Protein AF-A0A1F6X3N8-F1 (afdb_monomer_lite)

Secondary structure (DSSP, 8-state):
-HHHHHHHHHHHHHHHHHHHHHHHHHHHHHHHHHHHHHHHHHHHHTSSS-HHHHHHHHHHHHHHHHHHHHS-GGG--EEEEE-TTT--EEEEETTS-EEEHHHHHHHHHHH-EEEEEEEEEEE-SSSEEEEEEEEEEEE----TTS-HHHHHHHHHHHHHT-HHHHHHHHHHHHHHHHHHHHTTS-HHHHHT--HHHHHHHHHHHHHHHHHHHTEEEEEEEEEEEEE-HHHHHHHHHHHHHHHHHHHHHHHT-GGGT--S-HHHHHHHHHHT-TT----STT-PPPP-----HHHHHHHHHHTT--

pLDDT: mean 71.0, std 17.18, range [30.61, 94.31]

Sequence (306 aa):
MKDEEARIEAAEKNLEVQTQEEILVKFFISIVLVGILSFLLILGVFEIAGTYFRILACATCLIVIYKFFFAAPEAYHAYLLQDGFNYKYRAKFKFGIKLPWEDVIEIINLKSMALIEIPQVFSTNDGEAKGTFSLRYKVDAGGPRDPPEDRSLNLAIFCSNEDDAVQEMVETRCLGILRSDFNSKTTDAVVQTDSEAISELLDEQLKIIERRLKVKVQEVELKDLDYTPETQKLKNAEFKGVVLSGIVAHLMDPSGGGYTNRKKAEEDAILLMPDVKLDKKQIEIVDLKEIATSVVEAIFENLKKD

Foldseek 3Di:
DVVVVVVVVVVVVVVVVVVVVVVVVVVVVVVVVVVVVVVVVLVVVCVVPDDVVSVVVVVVVCVVVCCVLPNDLQQWPWAWDQDPPPRFIWIQTPVRDTHGLVVVLVVQQVPFKDKDWAWDWAAAQQAIKTWIKIWIKGAQSDDRPDDPVVNRLSSVLSNNVPPVVLVVLCVVQLVVQVNVVRHHHDLVVQLVDFQVVSCVSCVVSQVVSCVVSNMGIDGIGIGPIDGDPVSVVVVVVVVVVVQLVVQLVVQCDVVVVHDPDSVVSSLVSCVVDPPDPDPPPDDDDDDDDDDDPVVVVVVVVVVVVD

Structure (mmCIF, N/CA/C/O backbone):
data_AF-A0A1F6X3N8-F1
#
_entry.id   AF-A0A1F6X3N8-F1
#
loop_
_atom_site.group_PDB
_atom_site.id
_atom_site.type_symbol
_atom_site.label_atom_id
_atom_site.label_alt_id
_atom_site.label_comp_id
_atom_site.label_asym_id
_atom_site.label_entity_id
_atom_site.label_seq_id
_atom_site.pdbx_PDB_ins_code
_atom_site.Cartn_x
_atom_site.Cartn_y
_atom_site.Cartn_z
_atom_site.occupancy
_atom_site.B_iso_or_equiv
_atom_site.auth_seq_id
_atom_site.auth_comp_id
_atom_site.auth_asym_id
_atom_site.auth_atom_id
_atom_site.pdbx_PDB_model_num
ATOM 1 N N . MET A 1 1 ? -13.425 36.244 -30.000 1.00 59.41 1 MET A N 1
ATOM 2 C CA . MET A 1 1 ? -12.113 35.972 -29.376 1.00 59.41 1 MET A CA 1
ATOM 3 C C . MET A 1 1 ? -12.167 34.742 -28.481 1.00 59.41 1 MET A C 1
ATOM 5 O O . MET A 1 1 ? -11.673 33.727 -28.938 1.00 59.41 1 MET A O 1
ATOM 9 N N . LYS A 1 2 ? -12.841 34.740 -27.317 1.00 57.72 2 LYS A N 1
ATOM 10 C CA . LYS A 1 2 ? -12.899 33.533 -26.455 1.00 57.72 2 LYS A CA 1
ATOM 11 C C . LYS A 1 2 ? -13.550 32.299 -27.108 1.00 57.72 2 LYS A C 1
ATOM 13 O O . LYS A 1 2 ? -13.060 31.191 -26.938 1.00 57.72 2 LYS A O 1
ATOM 18 N N . ASP A 1 3 ? -14.587 32.495 -27.920 1.00 64.62 3 ASP A N 1
ATOM 19 C CA . ASP A 1 3 ? -15.265 31.384 -28.617 1.00 64.62 3 ASP A CA 1
ATOM 20 C C . ASP A 1 3 ? -14.486 30.849 -29.831 1.00 64.62 3 ASP A C 1
ATOM 22 O O . ASP A 1 3 ? -14.803 29.791 -30.366 1.00 64.62 3 ASP A O 1
ATOM 26 N N . GLU A 1 4 ? -13.476 31.586 -30.293 1.00 62.97 4 GLU A N 1
ATOM 27 C CA . GLU A 1 4 ? -12.654 31.210 -31.445 1.00 62.97 4 GLU A CA 1
ATOM 28 C C . GLU A 1 4 ? -11.435 30.399 -30.989 1.00 62.97 4 GLU A C 1
ATOM 30 O O . GLU A 1 4 ? -11.136 29.367 -31.582 1.00 62.97 4 GLU A O 1
ATOM 35 N N . GLU A 1 5 ? -10.835 30.775 -29.854 1.00 66.00 5 GLU A N 1
ATOM 36 C CA . GLU A 1 5 ? -9.784 30.004 -29.175 1.00 66.00 5 GLU A CA 1
ATOM 37 C C . GLU A 1 5 ? -10.291 28.623 -28.728 1.00 66.00 5 GLU A C 1
ATOM 39 O O . GLU A 1 5 ? -9.660 27.616 -29.035 1.00 66.00 5 GLU A O 1
ATOM 44 N N . ALA A 1 6 ? -11.489 28.540 -28.133 1.00 68.38 6 ALA A N 1
ATOM 45 C CA . ALA A 1 6 ? -12.077 27.260 -27.719 1.00 68.38 6 ALA A CA 1
ATOM 46 C C . ALA A 1 6 ? -12.398 26.321 -28.901 1.00 68.38 6 ALA A C 1
ATOM 48 O O . ALA A 1 6 ? -12.373 25.096 -28.763 1.00 68.38 6 ALA A O 1
ATOM 49 N N . ARG A 1 7 ? -12.697 26.874 -30.086 1.00 71.38 7 ARG A N 1
ATOM 50 C CA . ARG A 1 7 ? -12.937 26.079 -31.302 1.00 71.38 7 ARG A CA 1
ATOM 51 C C . ARG A 1 7 ? -11.642 25.586 -31.940 1.00 71.38 7 ARG A C 1
ATOM 53 O O . ARG A 1 7 ? -11.649 24.489 -32.492 1.00 71.38 7 ARG A O 1
ATOM 60 N N . ILE A 1 8 ? -10.564 26.366 -31.861 1.00 71.06 8 ILE A N 1
ATOM 61 C CA . ILE A 1 8 ? -9.233 25.958 -32.329 1.00 71.06 8 ILE A CA 1
ATOM 62 C C . ILE A 1 8 ? -8.672 24.871 -31.407 1.00 71.06 8 ILE A C 1
ATOM 64 O O . ILE A 1 8 ? -8.259 23.829 -31.900 1.00 71.06 8 ILE A O 1
ATOM 68 N N . GLU A 1 9 ? -8.792 25.029 -30.088 1.00 71.31 9 GLU A N 1
ATOM 69 C CA . GLU A 1 9 ? -8.339 24.033 -29.107 1.00 71.31 9 GLU A CA 1
ATOM 70 C C . GLU A 1 9 ? -9.104 22.699 -29.236 1.00 71.31 9 GLU A C 1
ATOM 72 O O . GLU A 1 9 ? -8.514 21.618 -29.204 1.00 71.31 9 GLU A O 1
ATOM 77 N N . ALA A 1 10 ? -10.420 22.745 -29.481 1.00 67.88 10 ALA A N 1
ATOM 78 C CA . ALA A 1 10 ? -11.211 21.542 -29.756 1.00 67.88 10 ALA A CA 1
ATOM 79 C C . ALA A 1 10 ? -10.853 20.880 -31.103 1.00 67.88 10 ALA A C 1
ATOM 81 O O . ALA A 1 10 ? -10.936 19.657 -31.230 1.00 67.88 10 ALA A O 1
ATOM 82 N N . ALA A 1 11 ? -10.460 21.664 -32.113 1.00 64.31 11 ALA A N 1
ATOM 83 C CA . ALA A 1 11 ? -10.016 21.143 -33.404 1.00 64.31 11 ALA A CA 1
ATOM 84 C C . ALA A 1 11 ? -8.619 20.508 -33.314 1.00 64.31 11 ALA A C 1
ATOM 86 O O . ALA A 1 11 ? -8.418 19.435 -33.876 1.00 64.31 11 ALA A O 1
ATOM 87 N N . GLU A 1 12 ? -7.694 21.112 -32.565 1.00 63.31 12 GLU A N 1
ATOM 88 C CA . GLU A 1 12 ? -6.358 20.564 -32.298 1.00 63.31 12 GLU A CA 1
ATOM 89 C C . GLU A 1 12 ? -6.442 19.261 -31.500 1.00 63.31 12 GLU A C 1
ATOM 91 O O . GLU A 1 12 ? -5.862 18.257 -31.907 1.00 63.31 12 GLU A O 1
ATOM 96 N N . LYS A 1 13 ? -7.272 19.218 -30.451 1.00 63.12 13 LYS A N 1
ATOM 97 C CA . LYS A 1 13 ? -7.490 18.002 -29.657 1.00 63.12 13 LYS A CA 1
ATOM 98 C C . LYS A 1 13 ? -8.114 16.867 -30.476 1.00 63.12 13 LYS A C 1
ATOM 100 O O . LYS A 1 13 ? -7.732 15.712 -30.318 1.00 63.12 13 LYS A O 1
ATOM 105 N N . ASN A 1 14 ? -9.039 17.176 -31.387 1.00 63.94 14 ASN A N 1
ATOM 106 C CA . ASN A 1 14 ? -9.601 16.176 -32.302 1.00 63.94 14 ASN A CA 1
ATOM 107 C C . ASN A 1 14 ? -8.581 15.695 -33.350 1.00 63.94 14 ASN A C 1
ATOM 109 O O . ASN A 1 14 ? -8.600 14.518 -33.712 1.00 63.94 14 ASN A O 1
ATOM 113 N N . LEU A 1 15 ? -7.678 16.568 -33.810 1.00 56.00 15 LEU A N 1
ATOM 114 C CA . LEU A 1 15 ? -6.600 16.204 -34.732 1.00 56.00 15 LEU A CA 1
ATOM 115 C C . LEU A 1 15 ? -5.552 15.307 -34.050 1.00 56.00 15 LEU A C 1
ATOM 117 O O . LEU A 1 15 ? -5.077 14.347 -34.658 1.00 56.00 15 LEU A O 1
ATOM 121 N N . GLU A 1 16 ? -5.224 15.581 -32.783 1.00 55.28 16 GLU A N 1
ATOM 122 C CA . GLU A 1 16 ? -4.336 14.754 -31.952 1.00 55.28 16 GLU A CA 1
ATOM 123 C C . GLU A 1 16 ? -4.932 13.368 -31.675 1.00 55.28 16 GLU A C 1
ATOM 125 O O . GLU A 1 16 ? -4.239 12.359 -31.808 1.00 55.28 16 GLU A O 1
ATOM 130 N N . VAL A 1 17 ? -6.230 13.290 -31.365 1.00 58.50 17 VAL A N 1
ATOM 131 C CA . VAL A 1 17 ? -6.919 12.005 -31.154 1.00 58.50 17 VAL A CA 1
ATOM 132 C C . VAL A 1 17 ? -6.965 11.185 -32.450 1.00 58.50 17 VAL A C 1
ATOM 134 O O . VAL A 1 17 ? -6.623 10.004 -32.433 1.00 58.50 17 VAL A O 1
ATOM 137 N N . GLN A 1 18 ? -7.281 11.804 -33.596 1.00 52.22 18 GLN A N 1
ATOM 138 C CA . GLN A 1 18 ? -7.262 11.110 -34.893 1.00 52.22 18 GLN A CA 1
ATOM 139 C C . GLN A 1 18 ? -5.861 10.629 -35.293 1.00 52.22 18 GLN A C 1
ATOM 141 O O . GLN A 1 18 ? -5.710 9.529 -35.827 1.00 52.22 18 GLN A O 1
ATOM 146 N N . THR A 1 19 ? -4.818 11.420 -35.025 1.00 58.81 19 THR A N 1
ATOM 147 C CA . THR A 1 19 ? -3.439 11.008 -35.327 1.00 58.81 19 THR A CA 1
ATOM 148 C C . THR A 1 19 ? -2.955 9.890 -34.406 1.00 58.81 19 THR A C 1
ATOM 150 O O . THR A 1 19 ? -2.263 8.991 -34.882 1.00 58.81 19 THR A O 1
ATOM 153 N N . GLN A 1 20 ? -3.358 9.865 -33.131 1.00 48.75 20 GLN A N 1
ATOM 154 C CA . GLN A 1 20 ? -3.067 8.744 -32.230 1.00 48.75 20 GLN A CA 1
ATOM 155 C C . GLN A 1 20 ? -3.764 7.446 -32.655 1.00 48.75 20 GLN A C 1
ATOM 157 O O . GLN A 1 20 ? -3.123 6.393 -32.664 1.00 48.75 20 GLN A O 1
ATOM 162 N N . GLU A 1 21 ? -5.034 7.507 -33.066 1.00 55.88 21 GLU A N 1
ATOM 163 C CA . GLU A 1 21 ? -5.755 6.337 -33.581 1.00 55.88 21 GLU A CA 1
ATOM 164 C C . GLU A 1 21 ? -5.111 5.791 -34.865 1.00 55.88 21 GLU A C 1
ATOM 166 O O . GLU A 1 21 ? -4.891 4.583 -34.984 1.00 55.88 21 GLU A O 1
ATOM 171 N N . GLU A 1 22 ? -4.709 6.656 -35.803 1.00 58.47 22 GLU A N 1
ATOM 172 C CA . GLU A 1 22 ? -3.993 6.220 -37.007 1.00 58.47 22 GLU A CA 1
ATOM 173 C C . GLU A 1 22 ? -2.625 5.595 -36.703 1.00 58.47 22 GLU A C 1
ATOM 175 O O . GLU A 1 22 ? -2.231 4.627 -37.363 1.00 58.47 22 GLU A O 1
ATOM 180 N N . ILE A 1 23 ? -1.884 6.140 -35.733 1.00 57.03 23 ILE A N 1
ATOM 181 C CA . ILE A 1 23 ? -0.586 5.598 -35.314 1.00 57.03 23 ILE A CA 1
ATOM 182 C C . ILE A 1 23 ? -0.777 4.222 -34.671 1.00 57.03 23 ILE A C 1
ATOM 184 O O . ILE A 1 23 ? -0.059 3.291 -35.035 1.00 57.03 23 ILE A O 1
ATOM 188 N N . LEU A 1 24 ? -1.774 4.054 -33.798 1.00 54.19 24 LEU A N 1
ATOM 189 C CA . LEU A 1 24 ? -2.110 2.767 -33.182 1.00 54.19 24 LEU A CA 1
ATOM 190 C C . LEU A 1 24 ? -2.510 1.719 -34.227 1.00 54.19 24 LEU A C 1
ATOM 192 O O . LEU A 1 24 ? -2.029 0.586 -34.174 1.00 54.19 24 LEU A O 1
ATOM 196 N N . VAL A 1 25 ? -3.321 2.093 -35.221 1.00 60.19 25 VAL A N 1
ATOM 197 C CA . VAL A 1 25 ? -3.718 1.194 -36.317 1.00 60.19 25 VAL A CA 1
ATOM 198 C C . VAL A 1 25 ? -2.512 0.809 -37.182 1.00 60.19 25 VAL A C 1
ATOM 200 O O . VAL A 1 25 ? -2.317 -0.373 -37.472 1.00 60.19 25 VAL A O 1
ATOM 203 N N . LYS A 1 26 ? -1.653 1.767 -37.557 1.00 56.75 26 LYS A N 1
ATOM 204 C CA . LYS A 1 26 ? -0.424 1.498 -38.331 1.00 56.75 26 LYS A CA 1
ATOM 205 C C . LYS A 1 26 ? 0.570 0.638 -37.543 1.00 56.75 26 LYS A C 1
ATOM 207 O O . LYS A 1 26 ? 1.200 -0.250 -38.123 1.00 56.75 26 LYS A O 1
ATOM 212 N N . PHE A 1 27 ? 0.681 0.851 -36.234 1.00 59.59 27 PHE A N 1
ATOM 213 C CA . PHE A 1 27 ? 1.508 0.052 -35.332 1.00 59.59 27 PHE A CA 1
ATOM 214 C C . PHE A 1 27 ? 0.986 -1.385 -35.216 1.00 59.59 27 PHE A C 1
ATOM 216 O O . PHE A 1 27 ? 1.752 -2.331 -35.393 1.00 59.59 27 PHE A O 1
ATOM 223 N N . PHE A 1 28 ? -0.327 -1.565 -35.042 1.00 62.12 28 PHE A N 1
ATOM 224 C CA . PHE A 1 28 ? -0.958 -2.884 -34.986 1.00 62.12 28 PHE A CA 1
ATOM 225 C C . PHE A 1 28 ? -0.788 -3.661 -36.300 1.00 62.12 28 PHE A C 1
ATOM 227 O O . PHE A 1 28 ? -0.369 -4.818 -36.290 1.00 62.12 28 PHE A O 1
ATOM 234 N N . ILE A 1 29 ? -1.023 -3.009 -37.444 1.00 66.56 29 ILE A N 1
ATOM 235 C CA . ILE A 1 29 ? -0.799 -3.601 -38.771 1.00 66.56 29 ILE A CA 1
ATOM 236 C C . ILE A 1 29 ? 0.673 -3.997 -38.948 1.00 66.56 29 ILE A C 1
ATOM 238 O O . ILE A 1 29 ? 0.953 -5.080 -39.459 1.00 66.56 29 ILE A O 1
ATOM 242 N N . SER A 1 30 ? 1.612 -3.166 -38.484 1.00 60.38 30 SER A N 1
ATOM 243 C CA . SER A 1 30 ? 3.050 -3.455 -38.558 1.00 60.38 30 SER A CA 1
ATOM 244 C C . SER A 1 30 ? 3.445 -4.651 -37.689 1.00 60.38 30 SER A C 1
ATOM 246 O O . SER A 1 30 ? 4.208 -5.499 -38.145 1.00 60.38 30 SER A O 1
ATOM 248 N N . ILE A 1 31 ? 2.888 -4.781 -36.481 1.00 66.06 31 ILE A N 1
ATOM 249 C CA . ILE A 1 31 ? 3.107 -5.947 -35.610 1.00 66.06 31 ILE A CA 1
ATOM 250 C C . ILE A 1 31 ? 2.561 -7.218 -36.258 1.00 66.06 31 ILE A C 1
ATOM 252 O O . ILE A 1 31 ? 3.254 -8.235 -36.287 1.00 66.06 31 ILE A O 1
ATOM 256 N N . VAL A 1 32 ? 1.347 -7.167 -36.810 1.00 68.19 32 VAL A N 1
ATOM 257 C CA . VAL A 1 32 ? 0.738 -8.316 -37.491 1.00 68.19 32 VAL A CA 1
ATOM 258 C C . VAL A 1 32 ? 1.551 -8.703 -38.728 1.00 68.19 32 VAL A C 1
ATOM 260 O O . VAL A 1 32 ? 1.832 -9.883 -38.923 1.00 68.19 32 VAL A O 1
ATOM 263 N N . LEU A 1 33 ? 2.009 -7.732 -39.524 1.00 66.31 33 LEU A N 1
ATOM 264 C CA . LEU A 1 33 ? 2.863 -7.977 -40.690 1.00 66.31 33 LEU A CA 1
ATOM 265 C C . LEU A 1 33 ? 4.210 -8.580 -40.304 1.00 66.31 33 LEU A C 1
ATOM 267 O O . LEU A 1 33 ? 4.621 -9.552 -40.927 1.00 66.31 33 LEU A O 1
ATOM 271 N N . VAL A 1 34 ? 4.878 -8.058 -39.274 1.00 69.75 34 VAL A N 1
ATOM 272 C CA . VAL A 1 34 ? 6.139 -8.620 -38.767 1.00 69.75 34 VAL A CA 1
ATOM 273 C C . VAL A 1 34 ? 5.913 -10.018 -38.193 1.00 69.75 34 VAL A C 1
ATOM 275 O O . VAL A 1 34 ? 6.732 -10.903 -38.434 1.00 69.75 34 VAL A O 1
ATOM 278 N N . GLY A 1 35 ? 4.795 -10.255 -37.505 1.00 67.56 35 GLY A N 1
ATOM 279 C CA . GLY A 1 35 ? 4.395 -11.576 -37.023 1.00 67.56 35 GLY A CA 1
ATOM 280 C C . GLY A 1 35 ? 4.198 -12.574 -38.164 1.00 67.56 35 GLY A C 1
ATOM 281 O O . GLY A 1 35 ? 4.759 -13.667 -38.122 1.00 67.56 35 GLY A O 1
ATOM 282 N N . ILE A 1 36 ? 3.486 -12.180 -39.224 1.00 71.25 36 ILE A N 1
ATOM 283 C CA . ILE A 1 36 ? 3.265 -13.006 -40.420 1.00 71.25 36 ILE A CA 1
ATOM 284 C C . ILE A 1 36 ? 4.576 -13.230 -41.183 1.00 71.25 36 ILE A C 1
ATOM 286 O O . ILE A 1 36 ? 4.861 -14.361 -41.560 1.00 71.25 36 ILE A O 1
ATOM 290 N N . LEU A 1 37 ? 5.408 -12.204 -41.383 1.00 68.31 37 LEU A N 1
ATOM 291 C CA . LEU A 1 37 ? 6.705 -12.341 -42.058 1.00 68.31 37 LEU A CA 1
ATOM 292 C C . LEU A 1 37 ? 7.659 -13.237 -41.270 1.00 68.31 37 LEU A C 1
ATOM 294 O O . LEU A 1 37 ? 8.327 -14.080 -41.862 1.00 68.31 37 LEU A O 1
ATOM 298 N N . SER A 1 38 ? 7.689 -13.096 -39.945 1.00 65.81 38 SER A N 1
ATOM 299 C CA . SER A 1 38 ? 8.473 -13.963 -39.062 1.00 65.81 38 SER A CA 1
ATOM 300 C C . SER A 1 38 ? 7.954 -15.396 -39.122 1.00 65.81 38 SER A C 1
ATOM 302 O O . SER A 1 38 ? 8.745 -16.327 -39.217 1.00 65.81 38 SER A O 1
ATOM 304 N N . PHE A 1 39 ? 6.632 -15.583 -39.153 1.00 66.25 39 PHE A N 1
ATOM 305 C CA . PHE A 1 39 ? 6.004 -16.893 -39.307 1.00 66.25 39 PHE A CA 1
ATOM 306 C C . PHE A 1 39 ? 6.284 -17.523 -40.679 1.00 66.25 39 PHE A C 1
ATOM 308 O O . PHE A 1 39 ? 6.544 -18.717 -40.747 1.00 66.25 39 PHE A O 1
ATOM 315 N N . LEU A 1 40 ? 6.304 -16.743 -41.763 1.00 65.44 40 LEU A N 1
ATOM 316 C CA . LEU A 1 40 ? 6.651 -17.210 -43.110 1.00 65.44 40 LEU A CA 1
ATOM 317 C C . LEU A 1 40 ? 8.145 -17.526 -43.251 1.00 65.44 40 LEU A C 1
ATOM 319 O O . LEU A 1 40 ? 8.494 -18.520 -43.880 1.00 65.44 40 LEU A O 1
ATOM 323 N N . LEU A 1 41 ? 9.026 -16.731 -42.634 1.00 60.47 41 LEU A N 1
ATOM 324 C CA . LEU A 1 41 ? 10.463 -17.016 -42.540 1.00 60.47 41 LEU A CA 1
ATOM 325 C C . LEU A 1 41 ? 10.719 -18.301 -41.751 1.00 60.47 41 LEU A C 1
ATOM 327 O O . LEU A 1 41 ? 11.529 -19.126 -42.167 1.00 60.47 41 LEU A O 1
ATOM 331 N N . ILE A 1 42 ? 9.981 -18.506 -40.659 1.00 64.12 42 ILE A N 1
ATOM 332 C CA . ILE A 1 42 ? 9.944 -19.773 -39.932 1.00 64.12 42 ILE A CA 1
ATOM 333 C C . ILE A 1 42 ? 9.396 -20.864 -40.867 1.00 64.12 42 ILE A C 1
ATOM 335 O O . ILE A 1 42 ? 10.053 -21.857 -41.084 1.00 64.12 42 ILE A O 1
ATOM 339 N N . LEU A 1 43 ? 8.280 -20.722 -41.568 1.00 58.47 43 LEU A N 1
ATOM 340 C CA . LEU A 1 43 ? 7.831 -21.798 -42.468 1.00 58.47 43 LEU A CA 1
ATOM 341 C C . LEU A 1 43 ? 8.845 -22.146 -43.582 1.00 58.47 43 LEU A C 1
ATOM 343 O O . LEU A 1 43 ? 9.080 -23.329 -43.828 1.00 58.47 43 LEU A O 1
ATOM 347 N N . GLY A 1 44 ? 9.503 -21.149 -44.184 1.00 59.22 44 GLY A N 1
ATOM 348 C CA . GLY A 1 44 ? 10.495 -21.332 -45.252 1.00 59.22 44 GLY A CA 1
ATOM 349 C C . GLY A 1 44 ? 11.819 -21.951 -44.788 1.00 59.22 44 GLY A C 1
ATOM 350 O O . GLY A 1 44 ? 12.355 -22.833 -45.453 1.00 59.22 44 GLY A O 1
ATOM 351 N N . VAL A 1 45 ? 12.328 -21.572 -43.609 1.00 55.97 45 VAL A N 1
ATOM 352 C CA . VAL A 1 45 ? 13.524 -22.206 -43.010 1.00 55.97 45 VAL A CA 1
ATOM 353 C C . VAL A 1 45 ? 13.241 -23.666 -42.615 1.00 55.97 45 VAL A C 1
ATOM 355 O O . VAL A 1 45 ? 14.145 -24.500 -42.564 1.00 55.97 45 VAL A O 1
ATOM 358 N N . PHE A 1 46 ? 11.975 -24.011 -42.385 1.00 52.84 46 PHE A N 1
ATOM 359 C CA . PHE A 1 46 ? 11.559 -25.307 -41.864 1.00 52.84 46 PHE A CA 1
ATOM 360 C C . PHE A 1 46 ? 11.010 -26.265 -42.920 1.00 52.84 46 PHE A C 1
ATOM 362 O O . PHE A 1 46 ? 10.701 -27.412 -42.597 1.00 52.84 46 PHE A O 1
ATOM 369 N N . GLU A 1 47 ? 10.908 -25.854 -44.181 1.00 54.31 47 GLU A N 1
ATOM 370 C CA . GLU A 1 47 ? 10.713 -26.780 -45.304 1.00 54.31 47 GLU A CA 1
ATOM 371 C C . GLU A 1 47 ? 11.921 -27.721 -45.473 1.00 54.31 47 GLU A C 1
ATOM 373 O O . GLU A 1 47 ? 11.774 -28.855 -45.920 1.00 54.31 47 GLU A O 1
ATOM 378 N N . ILE A 1 48 ? 13.097 -27.283 -45.011 1.00 58.72 48 ILE A N 1
ATOM 379 C CA . ILE A 1 48 ? 14.380 -27.989 -45.137 1.00 58.72 48 ILE A CA 1
ATOM 380 C C . ILE A 1 48 ? 14.697 -28.854 -43.899 1.00 58.72 48 ILE A C 1
ATOM 382 O O . ILE A 1 48 ? 15.397 -29.860 -44.003 1.00 58.72 48 ILE A O 1
ATOM 386 N N . ALA A 1 49 ? 14.162 -28.509 -42.725 1.00 55.31 49 ALA A N 1
ATOM 387 C CA . ALA A 1 49 ? 14.398 -29.218 -41.466 1.00 55.31 49 ALA A CA 1
ATOM 388 C C . ALA A 1 49 ? 13.094 -29.858 -40.962 1.00 55.31 49 ALA A C 1
ATOM 390 O O . ALA A 1 49 ? 12.115 -29.165 -40.693 1.00 55.31 49 ALA A O 1
ATOM 391 N N . GLY A 1 50 ? 13.070 -31.191 -40.854 1.00 57.28 50 GLY A N 1
ATOM 392 C CA . GLY A 1 50 ? 11.866 -31.985 -40.576 1.00 57.28 50 GLY A CA 1
ATOM 393 C C . GLY A 1 50 ? 11.049 -31.588 -39.330 1.00 57.28 50 GLY A C 1
ATOM 394 O O . GLY A 1 50 ? 11.472 -30.820 -38.466 1.00 57.28 50 GLY A O 1
ATOM 395 N N . THR A 1 51 ? 9.852 -32.168 -39.212 1.00 57.69 51 THR A N 1
ATOM 396 C CA . THR A 1 51 ? 8.755 -31.772 -38.302 1.00 57.69 51 THR A CA 1
ATOM 397 C C . THR A 1 51 ? 9.125 -31.662 -36.816 1.00 57.69 51 THR A C 1
ATOM 399 O O . THR A 1 51 ? 8.530 -30.867 -36.094 1.00 57.69 51 THR A O 1
ATOM 402 N N . TYR A 1 52 ? 10.129 -32.404 -36.346 1.00 55.19 52 TYR A N 1
ATOM 403 C CA . TYR A 1 52 ? 10.596 -32.345 -34.953 1.00 55.19 52 TYR A CA 1
ATOM 404 C C . TYR A 1 52 ? 11.342 -31.036 -34.635 1.00 55.19 52 TYR A C 1
ATOM 406 O O . TYR A 1 52 ? 11.222 -30.490 -33.540 1.00 55.19 52 TYR A O 1
ATOM 414 N N . PHE A 1 53 ? 12.059 -30.485 -35.621 1.00 57.66 53 PHE A N 1
ATOM 415 C CA . PHE A 1 53 ? 12.762 -29.209 -35.491 1.00 57.66 53 PHE A CA 1
ATOM 416 C C . PHE A 1 53 ? 11.771 -28.034 -35.439 1.00 57.66 53 PHE A C 1
ATOM 418 O O . PHE A 1 53 ? 12.006 -27.080 -34.703 1.00 57.66 53 PHE A O 1
ATOM 425 N N . ARG A 1 54 ? 10.620 -28.151 -36.134 1.00 53.12 54 ARG A N 1
ATOM 426 C CA . ARG A 1 54 ? 9.491 -27.189 -36.120 1.00 53.12 54 ARG A CA 1
ATOM 427 C C . ARG A 1 54 ? 8.963 -26.926 -34.721 1.00 53.12 54 ARG A C 1
ATOM 429 O O . ARG A 1 54 ? 8.891 -25.777 -34.296 1.00 53.12 54 ARG A O 1
ATOM 436 N N . ILE A 1 55 ? 8.647 -27.990 -33.991 1.00 56.19 55 ILE A N 1
ATOM 437 C CA . ILE A 1 55 ? 8.101 -27.888 -32.634 1.00 56.19 55 ILE A CA 1
ATOM 438 C C . ILE A 1 55 ? 9.156 -27.325 -31.678 1.00 56.19 55 ILE A C 1
ATOM 440 O O . ILE A 1 55 ? 8.853 -26.421 -30.901 1.00 56.19 55 ILE A O 1
ATOM 444 N N . LEU A 1 56 ? 10.401 -27.803 -31.774 1.00 52.31 56 LEU A N 1
ATOM 445 C CA . LEU A 1 56 ? 11.487 -27.363 -30.900 1.00 52.31 56 LEU A CA 1
ATOM 446 C C . LEU A 1 56 ? 11.806 -25.877 -31.089 1.00 52.31 56 LEU A C 1
ATOM 448 O O . LEU A 1 56 ? 11.973 -25.155 -30.112 1.00 52.31 56 LEU A O 1
ATOM 452 N N . ALA A 1 57 ? 11.839 -25.401 -32.330 1.00 54.44 57 ALA A N 1
ATOM 453 C CA . ALA A 1 57 ? 12.182 -24.018 -32.604 1.00 54.44 57 ALA A CA 1
ATOM 454 C C . ALA A 1 57 ? 11.014 -23.045 -32.360 1.00 54.44 57 ALA A C 1
ATOM 456 O O . ALA A 1 57 ? 11.250 -21.948 -31.858 1.00 54.44 57 ALA A O 1
ATOM 457 N N . CYS A 1 58 ? 9.759 -23.444 -32.621 1.00 54.03 58 CYS A N 1
ATOM 458 C CA . CYS A 1 58 ? 8.586 -22.694 -32.153 1.00 54.03 58 CYS A CA 1
ATOM 459 C C . CYS A 1 58 ? 8.585 -22.591 -30.626 1.00 54.03 58 CYS A C 1
ATOM 461 O O . CYS A 1 58 ? 8.377 -21.503 -30.098 1.00 54.03 58 CYS A O 1
ATOM 463 N N . ALA A 1 59 ? 8.883 -23.685 -29.919 1.00 54.62 59 ALA A N 1
ATOM 464 C CA . ALA A 1 59 ? 9.026 -23.667 -28.469 1.00 54.62 59 ALA A CA 1
ATOM 465 C C . ALA A 1 59 ? 10.169 -22.739 -28.032 1.00 54.62 59 ALA A C 1
ATOM 467 O O . ALA A 1 59 ? 9.964 -21.936 -27.131 1.00 54.62 59 ALA A O 1
ATOM 468 N N . THR A 1 60 ? 11.336 -22.747 -28.689 1.00 54.41 60 THR A N 1
ATOM 469 C CA . THR A 1 60 ? 12.417 -21.807 -28.345 1.00 54.41 60 THR A CA 1
ATOM 470 C C . THR A 1 60 ? 12.087 -20.360 -28.691 1.00 54.41 60 THR A C 1
ATOM 472 O O . THR A 1 60 ? 12.421 -19.488 -27.902 1.00 54.41 60 THR A O 1
ATOM 475 N N . CYS A 1 61 ? 11.404 -20.072 -29.804 1.00 52.03 61 CYS A N 1
ATOM 476 C CA . CYS A 1 61 ? 10.945 -18.719 -30.128 1.00 52.03 61 CYS A CA 1
ATOM 477 C C . CYS A 1 61 ? 9.915 -18.237 -29.109 1.00 52.03 61 CYS A C 1
ATOM 479 O O . CYS A 1 61 ? 10.034 -17.119 -28.626 1.00 52.03 61 CYS A O 1
ATOM 481 N N . LEU A 1 62 ? 8.961 -19.086 -28.719 1.00 51.06 62 LEU A N 1
ATOM 482 C CA . LEU A 1 62 ? 8.002 -18.777 -27.663 1.00 51.06 62 LEU A CA 1
ATOM 483 C C . LEU A 1 62 ? 8.687 -18.618 -26.307 1.00 51.06 62 LEU A C 1
ATOM 485 O O . LEU A 1 62 ? 8.309 -17.722 -25.575 1.00 51.06 62 LEU A O 1
ATOM 489 N N . ILE A 1 63 ? 9.725 -19.396 -25.985 1.00 53.34 63 ILE A N 1
ATOM 490 C CA . ILE A 1 63 ? 10.528 -19.227 -24.762 1.00 53.34 63 ILE A CA 1
ATOM 491 C C . ILE A 1 63 ? 11.350 -17.939 -24.816 1.00 53.34 63 ILE A C 1
ATOM 493 O O . ILE A 1 63 ? 11.486 -17.274 -23.798 1.00 53.34 63 ILE A O 1
ATOM 497 N N . VAL A 1 64 ? 11.904 -17.568 -25.972 1.00 49.00 64 VAL A N 1
ATOM 498 C CA . VAL A 1 64 ? 12.656 -16.319 -26.147 1.00 49.00 64 VAL A CA 1
ATOM 499 C C . VAL A 1 64 ? 11.715 -15.130 -26.039 1.00 49.00 64 VAL A C 1
ATOM 501 O O . VAL A 1 64 ? 12.008 -14.244 -25.254 1.00 49.00 64 VAL A O 1
ATOM 504 N N . ILE A 1 65 ? 10.571 -15.138 -26.729 1.00 50.62 65 ILE A N 1
ATOM 505 C CA . ILE A 1 65 ? 9.514 -14.120 -26.619 1.00 50.62 65 ILE A CA 1
ATOM 506 C C . ILE A 1 65 ? 8.989 -14.075 -25.183 1.00 50.62 65 ILE A C 1
ATOM 508 O O . ILE A 1 65 ? 8.916 -13.004 -24.595 1.00 50.62 65 ILE A O 1
ATOM 512 N N . TYR A 1 66 ? 8.710 -15.224 -24.570 1.00 47.38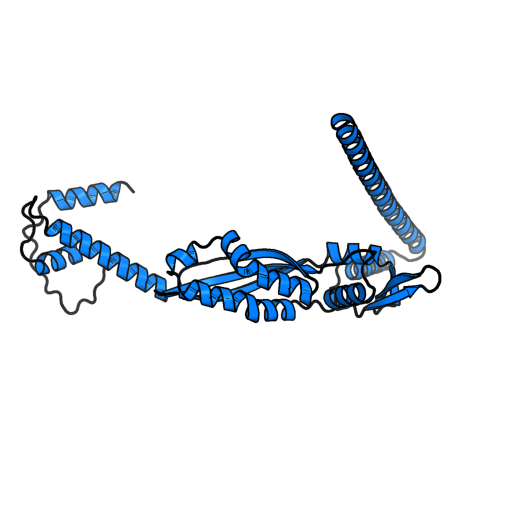 66 TYR A N 1
ATOM 513 C CA . TYR A 1 66 ? 8.278 -15.305 -23.179 1.00 47.38 66 TYR A CA 1
ATOM 514 C C . TYR A 1 66 ? 9.332 -14.719 -22.238 1.00 47.38 66 TYR A C 1
ATOM 516 O O . TYR A 1 66 ? 9.011 -13.902 -21.392 1.00 47.38 66 TYR A O 1
ATOM 524 N N . LYS A 1 67 ? 10.615 -15.036 -22.420 1.00 47.28 67 LYS A N 1
ATOM 525 C CA . LYS A 1 67 ? 11.694 -14.434 -21.629 1.00 47.28 67 LYS A CA 1
ATOM 526 C C . LYS A 1 67 ? 11.900 -12.948 -21.932 1.00 47.28 67 LYS A C 1
ATOM 528 O O . LYS A 1 67 ? 12.280 -12.211 -21.037 1.00 47.28 67 LYS A O 1
ATOM 533 N N . PHE A 1 68 ? 11.638 -12.489 -23.151 1.00 48.19 68 PHE A N 1
ATOM 534 C CA . PHE A 1 68 ? 11.763 -11.078 -23.529 1.00 48.19 68 PHE A CA 1
ATOM 535 C C . PHE A 1 68 ? 10.621 -10.224 -22.964 1.00 48.19 68 PHE A C 1
ATOM 537 O O . PHE A 1 68 ? 10.836 -9.097 -22.524 1.00 48.19 68 PHE A O 1
ATOM 544 N N . PHE A 1 69 ? 9.396 -10.754 -22.975 1.00 45.00 69 PHE A N 1
ATOM 545 C CA . PHE A 1 69 ? 8.200 -10.032 -22.549 1.00 45.00 69 PHE A CA 1
ATOM 546 C C . PHE A 1 69 ? 7.829 -10.290 -21.082 1.00 45.00 69 PHE A C 1
ATOM 548 O O . PHE A 1 69 ? 7.343 -9.363 -20.436 1.00 45.00 69 PHE A O 1
ATOM 555 N N . PHE A 1 70 ? 8.108 -11.478 -20.542 1.00 42.09 70 PHE A N 1
ATOM 556 C CA . PHE A 1 70 ? 7.617 -11.952 -19.240 1.00 42.09 70 PHE A CA 1
ATOM 557 C C . PHE A 1 70 ? 8.714 -12.365 -18.238 1.00 42.09 70 PHE A C 1
ATOM 559 O O . PHE A 1 70 ? 8.368 -12.714 -17.113 1.00 42.09 70 PHE A O 1
ATOM 566 N N . ALA A 1 71 ? 10.016 -12.335 -18.574 1.00 42.59 71 ALA A N 1
ATOM 567 C CA . ALA A 1 71 ? 11.046 -12.508 -17.538 1.00 42.59 71 ALA A CA 1
ATOM 568 C C . ALA A 1 71 ? 11.236 -11.214 -16.731 1.00 42.59 71 ALA A C 1
ATOM 570 O O . ALA A 1 71 ? 11.246 -10.114 -17.291 1.00 42.59 71 ALA A O 1
ATOM 571 N N . ALA A 1 72 ? 11.380 -11.395 -15.417 1.00 48.41 72 ALA A N 1
ATOM 572 C CA . ALA A 1 72 ? 11.394 -10.368 -14.387 1.00 48.41 72 ALA A CA 1
ATOM 573 C C . ALA A 1 72 ? 12.329 -9.174 -14.703 1.00 48.41 72 ALA A C 1
ATOM 575 O O . ALA A 1 72 ? 13.481 -9.389 -15.104 1.00 48.41 72 ALA A O 1
ATOM 576 N N . PRO A 1 73 ? 11.870 -7.925 -14.479 1.00 45.72 73 PRO A N 1
ATOM 577 C CA . PRO A 1 73 ? 12.693 -6.710 -14.496 1.00 45.72 73 PRO A CA 1
ATOM 578 C C . PRO A 1 73 ? 13.995 -6.789 -13.681 1.00 45.72 73 PRO A C 1
ATOM 580 O O . PRO A 1 73 ? 14.998 -6.167 -14.017 1.00 45.72 73 PRO A O 1
ATOM 583 N N . GLU A 1 74 ? 14.012 -7.655 -12.678 1.00 42.09 74 GLU A N 1
ATOM 584 C CA . GLU A 1 74 ? 15.112 -7.925 -11.748 1.00 42.09 74 GLU A CA 1
ATOM 585 C C . GLU A 1 74 ? 16.426 -8.405 -12.413 1.00 42.09 74 GLU A C 1
ATOM 587 O O . GLU A 1 74 ? 17.490 -8.405 -11.795 1.00 42.09 74 GLU A O 1
ATOM 592 N N . ALA A 1 75 ? 16.409 -8.812 -13.691 1.00 44.16 75 ALA A N 1
ATOM 593 C CA . ALA A 1 75 ? 17.614 -9.243 -14.416 1.00 44.16 75 ALA A CA 1
ATOM 594 C C . ALA A 1 75 ? 18.433 -8.087 -15.035 1.00 44.16 75 ALA A C 1
ATOM 596 O O . ALA A 1 75 ? 19.525 -8.309 -15.585 1.00 44.16 75 ALA A O 1
ATOM 597 N N . TYR A 1 76 ? 17.920 -6.857 -15.001 1.00 50.12 76 TYR A N 1
ATOM 598 C CA . TYR A 1 76 ? 18.439 -5.746 -15.788 1.00 50.12 76 TYR A CA 1
ATOM 599 C C . TYR A 1 76 ? 19.488 -4.934 -15.023 1.00 50.12 76 TYR A C 1
ATOM 601 O O . TYR A 1 76 ? 19.205 -3.892 -14.474 1.00 50.12 76 TYR A O 1
ATOM 609 N N . HIS A 1 77 ? 20.765 -5.318 -15.056 1.00 54.75 77 HIS A N 1
ATOM 610 C CA . HIS A 1 77 ? 21.796 -4.284 -14.872 1.00 54.75 77 HIS A CA 1
ATOM 611 C C . HIS A 1 77 ? 21.799 -3.404 -16.126 1.00 54.75 77 HIS A C 1
ATOM 613 O O . HIS A 1 77 ? 22.105 -3.900 -17.219 1.00 54.75 77 HIS A O 1
ATOM 619 N N . ALA A 1 78 ? 21.421 -2.134 -15.984 1.00 66.69 78 ALA A N 1
ATOM 620 C CA . ALA A 1 78 ? 21.335 -1.187 -17.085 1.00 66.69 78 ALA A CA 1
ATOM 621 C C . ALA A 1 78 ? 22.117 0.099 -16.791 1.00 66.69 78 ALA A C 1
ATOM 623 O O . ALA A 1 78 ? 22.170 0.562 -15.657 1.00 66.69 78 ALA A O 1
ATOM 624 N N . TYR A 1 79 ? 22.727 0.674 -17.828 1.00 74.50 79 TYR A N 1
ATOM 625 C CA . TYR A 1 79 ? 23.446 1.948 -17.746 1.00 74.50 79 TYR A CA 1
ATOM 626 C C . TYR A 1 79 ? 22.921 2.905 -18.808 1.00 74.50 79 TYR A C 1
ATOM 628 O O . TYR A 1 79 ? 22.655 2.493 -19.944 1.00 74.50 79 TYR A O 1
ATOM 636 N N . LEU A 1 80 ? 22.819 4.184 -18.458 1.00 78.31 80 LEU A N 1
ATOM 637 C CA . LEU A 1 80 ? 22.474 5.229 -19.409 1.00 78.31 80 LEU A CA 1
ATOM 638 C C . LEU A 1 80 ? 23.703 5.582 -20.261 1.00 78.31 80 LEU A C 1
ATOM 640 O O . LEU A 1 80 ? 24.791 5.827 -19.746 1.00 78.31 80 LEU A O 1
ATOM 644 N N . LEU A 1 81 ? 23.534 5.599 -21.579 1.00 79.31 81 LEU A N 1
ATOM 645 C CA . LEU A 1 81 ? 24.544 6.016 -22.547 1.00 79.31 81 LEU A CA 1
ATOM 646 C C . LEU A 1 81 ? 24.060 7.259 -23.283 1.00 79.31 81 LEU A C 1
ATOM 648 O O . LEU A 1 81 ? 22.903 7.313 -23.694 1.00 79.31 81 LEU A O 1
ATOM 652 N N . GLN A 1 82 ? 24.957 8.210 -23.523 1.00 75.62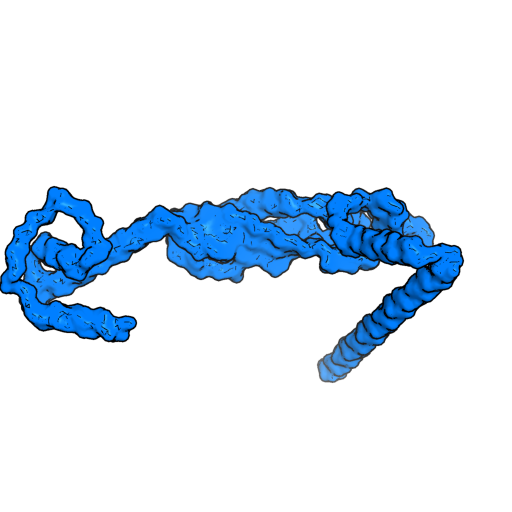 82 GLN A N 1
ATOM 653 C CA . GLN A 1 82 ? 24.713 9.306 -24.454 1.00 75.62 82 GLN A CA 1
ATOM 654 C C . GLN A 1 82 ? 25.311 8.956 -25.819 1.00 75.62 82 GLN A C 1
ATOM 656 O O . GLN A 1 82 ? 26.482 8.591 -25.927 1.00 75.62 82 GLN A O 1
ATOM 661 N N . ASP A 1 83 ? 24.500 9.039 -26.866 1.00 71.56 83 ASP A N 1
ATOM 662 C CA . ASP A 1 83 ? 24.941 8.872 -28.244 1.00 71.56 83 ASP A CA 1
ATOM 663 C C . ASP A 1 83 ? 25.643 10.160 -28.704 1.00 71.56 83 ASP A C 1
ATOM 665 O O . ASP A 1 83 ? 25.036 11.229 -28.784 1.00 71.56 83 ASP A O 1
ATOM 669 N N . GLY A 1 84 ? 26.946 10.069 -28.979 1.00 59.47 84 GLY A N 1
ATOM 670 C CA . GLY A 1 84 ? 27.781 11.225 -29.317 1.00 59.47 84 GLY A CA 1
ATOM 671 C C . GLY A 1 84 ? 27.426 11.909 -30.642 1.00 59.47 84 GLY A C 1
ATOM 672 O O . GLY A 1 84 ? 27.888 13.019 -30.877 1.00 59.47 84 GLY A O 1
ATOM 673 N N . PHE A 1 85 ? 26.612 11.281 -31.502 1.00 61.97 85 PHE A N 1
ATOM 674 C CA . PHE A 1 85 ? 26.269 11.822 -32.824 1.00 61.97 85 PHE A CA 1
ATOM 675 C C . PHE A 1 85 ? 24.982 12.653 -32.852 1.00 61.97 85 PHE A C 1
ATOM 677 O O . PHE A 1 85 ? 24.847 13.542 -33.687 1.00 61.97 85 PHE A O 1
ATOM 684 N N . ASN A 1 86 ? 24.021 12.368 -31.972 1.00 69.00 86 ASN A N 1
ATOM 685 C CA . ASN A 1 86 ? 22.714 13.041 -31.938 1.00 69.00 86 ASN A CA 1
ATOM 686 C C . ASN A 1 86 ? 22.332 13.538 -30.534 1.00 69.00 86 ASN A C 1
ATOM 688 O O . ASN A 1 86 ? 21.218 14.027 -30.351 1.00 69.00 86 ASN A O 1
ATOM 692 N N . TYR A 1 87 ? 23.236 13.393 -29.557 1.00 66.44 87 TYR A N 1
ATOM 693 C CA . TYR A 1 87 ? 23.046 13.736 -28.147 1.00 66.44 87 TYR A CA 1
ATOM 694 C C . TYR A 1 87 ? 21.843 13.047 -27.477 1.00 66.44 87 TYR A C 1
ATOM 696 O O . TYR A 1 87 ? 21.425 13.466 -26.398 1.00 66.44 87 TYR A O 1
ATOM 704 N N . LYS A 1 88 ? 21.290 11.981 -28.077 1.00 77.56 88 LYS A N 1
ATOM 705 C CA . LYS A 1 88 ? 20.165 11.221 -27.516 1.00 77.56 88 LYS A CA 1
ATOM 706 C C . LYS A 1 88 ? 20.647 10.185 -26.505 1.00 77.56 88 LYS A C 1
ATOM 708 O O . LYS A 1 88 ? 21.718 9.598 -26.659 1.00 77.56 88 LYS A O 1
ATOM 713 N N . TYR A 1 89 ? 19.827 9.922 -25.493 1.00 79.75 89 TYR A N 1
ATOM 714 C CA . TYR A 1 89 ? 20.122 8.923 -24.468 1.00 79.75 89 TYR A CA 1
ATOM 715 C C . TYR A 1 89 ? 19.579 7.544 -24.845 1.00 79.75 89 TYR A C 1
ATOM 717 O O . TYR A 1 89 ? 18.502 7.418 -25.428 1.00 79.75 89 TYR A O 1
ATOM 725 N N . ARG A 1 90 ? 20.334 6.501 -24.501 1.00 77.81 90 ARG A N 1
ATOM 726 C CA . ARG A 1 90 ? 19.956 5.097 -24.680 1.00 77.81 90 ARG A CA 1
ATOM 727 C C . ARG A 1 90 ? 20.252 4.307 -23.411 1.00 77.81 90 ARG A C 1
ATOM 729 O O . ARG A 1 90 ? 21.338 4.448 -22.855 1.00 77.81 90 ARG A O 1
ATOM 736 N N . ALA A 1 91 ? 19.353 3.424 -22.993 1.00 76.94 91 ALA A N 1
ATOM 737 C CA . ALA A 1 91 ? 19.646 2.460 -21.935 1.00 76.94 91 ALA A CA 1
ATOM 738 C C . ALA A 1 91 ? 20.341 1.234 -22.536 1.00 76.94 91 ALA A C 1
ATOM 740 O O . ALA A 1 91 ? 19.848 0.642 -23.500 1.00 76.94 91 ALA A O 1
ATOM 741 N N . LYS A 1 92 ? 21.494 0.850 -21.982 1.00 75.62 92 LYS A N 1
ATOM 742 C CA . LYS A 1 92 ? 22.181 -0.401 -22.321 1.00 75.62 92 LYS A CA 1
ATOM 743 C C . LYS A 1 92 ? 21.941 -1.422 -21.222 1.00 75.62 92 LYS A C 1
ATOM 745 O O . LYS A 1 92 ? 22.451 -1.252 -20.121 1.00 75.62 92 LYS A O 1
ATOM 750 N N . PHE A 1 93 ? 21.255 -2.504 -21.559 1.00 70.44 93 PHE A N 1
ATOM 751 C CA . PHE A 1 93 ? 20.979 -3.619 -20.655 1.00 70.44 93 PHE A CA 1
ATOM 752 C C . PHE A 1 93 ? 22.099 -4.673 -20.706 1.00 70.44 93 PHE A C 1
ATOM 754 O O . PHE A 1 93 ? 22.840 -4.765 -21.691 1.00 70.44 93 PHE A O 1
ATOM 761 N N . LYS A 1 94 ? 22.211 -5.503 -19.659 1.00 56.31 94 LYS A N 1
ATOM 762 C CA . LYS A 1 94 ? 23.253 -6.538 -19.467 1.00 56.31 94 LYS A CA 1
ATOM 763 C C . LYS A 1 94 ? 23.489 -7.455 -20.683 1.00 56.31 94 LYS A C 1
ATOM 765 O O . LYS A 1 94 ? 24.621 -7.866 -20.916 1.00 56.31 94 LYS A O 1
ATOM 770 N N . PHE A 1 95 ? 22.466 -7.709 -21.504 1.00 61.38 95 PHE A N 1
ATOM 771 C CA . PHE A 1 95 ? 22.547 -8.527 -22.727 1.00 61.38 95 PHE A CA 1
ATOM 772 C C . PHE A 1 95 ? 23.017 -7.767 -23.984 1.00 61.38 95 PHE A C 1
ATOM 774 O O . PHE A 1 95 ? 22.906 -8.271 -25.097 1.00 61.38 95 PHE A O 1
ATOM 781 N N . GLY A 1 96 ? 23.529 -6.542 -23.837 1.00 59.66 96 GLY A N 1
ATOM 782 C CA . GLY A 1 96 ? 24.060 -5.736 -24.944 1.00 59.66 96 GLY A CA 1
ATOM 783 C C . GLY A 1 96 ? 23.003 -4.985 -25.759 1.00 59.66 96 GLY A C 1
ATOM 784 O O . GLY A 1 96 ? 23.365 -4.199 -26.636 1.00 59.66 96 GLY A O 1
ATOM 785 N N . ILE A 1 97 ? 21.720 -5.175 -25.442 1.00 63.97 97 ILE A N 1
ATOM 786 C CA . ILE A 1 97 ? 20.597 -4.457 -26.050 1.00 63.97 97 ILE A CA 1
ATOM 787 C C . ILE A 1 97 ? 20.679 -2.980 -25.661 1.00 63.97 97 ILE A C 1
ATOM 789 O O . ILE A 1 97 ? 20.855 -2.650 -24.486 1.00 63.97 97 ILE A O 1
ATOM 793 N N . LYS A 1 98 ? 20.550 -2.100 -26.659 1.00 73.06 98 LYS A N 1
ATOM 794 C CA . LYS A 1 98 ? 20.480 -0.649 -26.480 1.00 73.06 98 LYS A CA 1
ATOM 795 C C . LYS A 1 98 ? 19.121 -0.152 -26.947 1.00 73.06 98 LYS A C 1
ATOM 797 O O . LYS A 1 98 ? 18.837 -0.252 -28.138 1.00 73.06 98 LYS A O 1
ATOM 802 N N . LEU A 1 99 ? 18.335 0.415 -26.042 1.00 74.38 99 LEU A N 1
ATOM 803 C CA . LEU A 1 99 ? 17.041 1.010 -26.370 1.00 74.38 99 LEU A CA 1
ATOM 804 C C . LEU A 1 99 ? 17.112 2.538 -26.263 1.00 74.38 99 LEU A C 1
ATOM 806 O O . LEU A 1 99 ? 17.795 3.030 -25.361 1.00 74.38 99 LEU A O 1
ATOM 810 N N . PRO A 1 100 ? 16.462 3.290 -27.170 1.00 82.19 100 PRO A N 1
ATOM 811 C CA . PRO A 1 100 ? 16.174 4.710 -26.971 1.00 82.19 100 PRO A CA 1
ATOM 812 C C . PRO A 1 100 ? 15.500 4.947 -25.620 1.00 82.19 100 PRO A C 1
ATOM 814 O O . PRO A 1 100 ? 14.753 4.097 -25.143 1.00 82.19 100 PRO A O 1
ATOM 817 N N . TRP A 1 101 ? 15.767 6.093 -24.995 1.00 83.69 101 TRP A N 1
ATOM 818 C CA . TRP A 1 101 ? 15.149 6.423 -23.711 1.00 83.69 101 TRP A CA 1
ATOM 819 C C . TRP A 1 101 ? 13.619 6.498 -23.797 1.00 83.69 101 TRP A C 1
ATOM 821 O O . TRP A 1 101 ? 12.935 6.104 -22.863 1.00 83.69 101 TRP A O 1
ATOM 831 N N . GLU A 1 102 ? 13.084 6.949 -24.928 1.00 82.06 102 GLU A N 1
ATOM 832 C CA . GLU A 1 102 ? 11.647 7.033 -25.185 1.00 82.06 102 GLU A CA 1
ATOM 833 C C . GLU A 1 102 ? 10.970 5.654 -25.089 1.00 82.06 102 GLU A C 1
ATOM 835 O O . GLU A 1 102 ? 10.003 5.494 -24.349 1.00 82.06 102 GLU A O 1
ATOM 840 N N . ASP A 1 103 ? 11.548 4.632 -25.722 1.00 77.00 103 ASP A N 1
ATOM 841 C CA . ASP A 1 103 ? 11.045 3.253 -25.654 1.00 77.00 103 ASP A CA 1
ATOM 842 C C . ASP A 1 103 ? 11.190 2.671 -24.234 1.00 77.00 103 ASP A C 1
ATOM 844 O O . ASP A 1 103 ? 10.371 1.877 -23.773 1.00 77.00 103 ASP A O 1
ATOM 848 N N . VAL A 1 104 ? 12.241 3.069 -23.507 1.00 78.25 104 VAL A N 1
ATOM 849 C CA . VAL A 1 104 ? 12.451 2.660 -22.109 1.00 78.25 104 VAL A CA 1
ATOM 850 C C . VAL A 1 104 ? 11.366 3.246 -21.210 1.00 78.25 104 VAL A C 1
ATOM 852 O O . VAL A 1 104 ? 10.849 2.521 -20.362 1.00 78.25 104 VAL A O 1
ATOM 855 N N . ILE A 1 105 ? 10.975 4.508 -21.418 1.00 82.00 105 ILE A N 1
ATOM 856 C CA . ILE A 1 105 ? 9.872 5.140 -20.683 1.00 82.00 105 ILE A CA 1
ATOM 857 C C . ILE A 1 105 ? 8.590 4.320 -20.845 1.00 82.00 105 ILE A C 1
ATOM 859 O O . ILE A 1 105 ? 7.907 4.054 -19.857 1.00 82.00 105 ILE A O 1
ATOM 863 N N . GLU A 1 106 ? 8.265 3.893 -22.066 1.00 75.38 106 GLU A N 1
ATOM 864 C CA . GLU A 1 106 ? 7.082 3.066 -22.327 1.00 75.38 106 GLU A CA 1
ATOM 865 C C . GLU A 1 106 ? 7.148 1.725 -21.589 1.00 75.38 106 GLU A C 1
ATOM 867 O O . GLU A 1 106 ? 6.179 1.318 -20.946 1.00 75.38 106 GLU A O 1
ATOM 872 N N . ILE A 1 107 ? 8.308 1.064 -21.610 1.00 73.00 107 ILE A N 1
ATOM 873 C CA . ILE A 1 107 ? 8.513 -0.216 -20.922 1.00 73.00 107 ILE A CA 1
ATOM 874 C C . ILE A 1 107 ? 8.353 -0.068 -19.408 1.00 73.00 107 ILE A C 1
ATOM 876 O O . ILE A 1 107 ? 7.624 -0.859 -18.804 1.00 73.00 107 ILE A O 1
ATOM 880 N N . ILE A 1 108 ? 9.002 0.934 -18.800 1.00 77.50 108 ILE A N 1
ATOM 881 C CA . ILE A 1 108 ? 8.859 1.224 -17.367 1.00 77.50 108 ILE A CA 1
ATOM 882 C C . ILE A 1 108 ? 7.382 1.469 -17.074 1.00 77.50 108 ILE A C 1
ATOM 884 O O . ILE A 1 108 ? 6.803 0.824 -16.206 1.00 77.50 108 ILE A O 1
ATOM 888 N N . ASN A 1 109 ? 6.733 2.318 -17.871 1.00 75.50 109 ASN A N 1
ATOM 889 C CA . ASN A 1 109 ? 5.345 2.682 -17.655 1.00 75.50 109 ASN A CA 1
ATOM 890 C C . ASN A 1 109 ? 4.360 1.508 -17.718 1.00 75.50 109 ASN A C 1
ATOM 892 O O . ASN A 1 109 ? 3.343 1.542 -17.023 1.00 75.50 109 ASN A O 1
ATOM 896 N N . LEU A 1 110 ? 4.632 0.499 -18.540 1.00 71.19 110 LEU A N 1
ATOM 897 C CA . LEU A 1 110 ? 3.772 -0.674 -18.677 1.00 71.19 110 LEU A CA 1
ATOM 898 C C . LEU A 1 110 ? 4.023 -1.735 -17.600 1.00 71.19 110 LEU A C 1
ATOM 900 O O . LEU A 1 110 ? 3.123 -2.522 -17.319 1.00 71.19 110 LEU A O 1
ATOM 904 N N . LYS A 1 111 ? 5.232 -1.791 -17.027 1.00 69.69 111 LYS A N 1
ATOM 905 C CA . LYS A 1 111 ? 5.676 -2.933 -16.209 1.00 69.69 111 LYS A CA 1
ATOM 906 C C . LYS A 1 111 ? 5.991 -2.616 -14.751 1.00 69.69 111 LYS A C 1
ATOM 908 O O . LYS A 1 111 ? 6.187 -3.552 -13.989 1.00 69.69 111 LYS A O 1
ATOM 913 N N . SER A 1 112 ? 6.062 -1.349 -14.355 1.00 74.12 112 SER A N 1
ATOM 914 C CA . SER A 1 112 ? 6.579 -0.959 -13.036 1.00 74.12 112 SER A CA 1
ATOM 915 C C . SER A 1 112 ? 5.542 -0.875 -11.915 1.00 74.12 112 SER A C 1
ATOM 917 O O . SER A 1 112 ? 5.822 -0.270 -10.883 1.00 74.12 112 SER A O 1
ATOM 919 N N . MET A 1 113 ? 4.333 -1.405 -12.115 1.00 81.75 113 MET A N 1
ATOM 920 C CA . MET A 1 113 ? 3.279 -1.321 -11.106 1.00 81.75 113 MET A CA 1
ATOM 921 C C . MET A 1 113 ? 3.450 -2.415 -10.056 1.00 81.75 113 MET A C 1
ATOM 923 O O . MET A 1 113 ? 3.456 -3.597 -10.394 1.00 81.75 113 MET A O 1
ATOM 927 N N . ALA A 1 114 ? 3.541 -1.996 -8.800 1.00 84.38 114 ALA A N 1
ATOM 928 C CA . ALA A 1 114 ? 3.758 -2.858 -7.651 1.00 84.38 114 ALA A CA 1
ATOM 929 C C . ALA A 1 114 ? 2.732 -2.564 -6.549 1.00 84.38 114 ALA A C 1
ATOM 931 O O . ALA A 1 114 ? 2.136 -1.481 -6.483 1.00 84.38 114 ALA A O 1
ATOM 932 N N . LEU A 1 115 ? 2.505 -3.570 -5.709 1.00 88.75 115 LEU A N 1
ATOM 933 C CA . LEU A 1 115 ? 1.597 -3.525 -4.572 1.00 88.75 115 LEU A CA 1
ATOM 934 C C . LEU A 1 115 ? 2.350 -4.025 -3.343 1.00 88.75 115 LEU A C 1
ATOM 936 O O . LEU A 1 115 ? 2.840 -5.152 -3.343 1.00 88.75 115 LEU A O 1
ATOM 940 N N . ILE A 1 116 ? 2.395 -3.196 -2.307 1.00 89.25 116 ILE A N 1
ATOM 941 C CA . ILE A 1 116 ? 2.924 -3.566 -0.996 1.00 89.25 116 ILE A CA 1
ATOM 942 C C . ILE A 1 116 ? 1.756 -3.692 -0.029 1.00 89.25 116 ILE A C 1
ATOM 944 O O . ILE A 1 116 ? 0.940 -2.777 0.079 1.00 89.25 116 ILE A O 1
ATOM 948 N N . GLU A 1 117 ? 1.707 -4.816 0.681 1.00 92.69 117 GLU A N 1
ATOM 949 C CA . GLU A 1 117 ? 0.718 -5.092 1.719 1.00 92.69 117 GLU A CA 1
ATOM 950 C C . GLU A 1 117 ? 1.434 -5.440 3.024 1.00 92.69 117 GLU A C 1
ATOM 952 O O . GLU A 1 117 ? 2.176 -6.419 3.102 1.00 92.69 117 GLU A O 1
ATOM 957 N N . ILE A 1 118 ? 1.215 -4.624 4.055 1.00 92.25 118 ILE A N 1
ATOM 958 C CA . ILE A 1 118 ? 1.884 -4.741 5.351 1.00 92.25 118 ILE A CA 1
ATOM 959 C C . ILE A 1 118 ? 0.820 -4.937 6.436 1.00 92.25 118 ILE A C 1
ATOM 961 O O . ILE A 1 118 ? 0.126 -3.979 6.793 1.00 92.25 118 ILE A O 1
ATOM 965 N N . PRO A 1 119 ? 0.680 -6.149 6.998 1.00 93.50 119 PRO A N 1
ATOM 966 C CA . PRO A 1 119 ? -0.187 -6.391 8.146 1.00 93.50 119 PRO A CA 1
ATOM 967 C C . PRO A 1 119 ? 0.275 -5.577 9.356 1.00 93.50 119 PRO A C 1
ATOM 969 O O . PRO A 1 119 ? 1.468 -5.544 9.665 1.00 93.50 119 PRO A O 1
ATOM 972 N N . GLN A 1 120 ? -0.655 -4.930 10.053 1.00 93.06 120 GLN A N 1
ATOM 973 C CA . GLN A 1 120 ? -0.379 -4.057 11.189 1.00 93.06 120 GLN A CA 1
ATOM 974 C C . GLN A 1 120 ? -1.414 -4.212 12.301 1.00 93.06 120 GLN A C 1
ATOM 976 O O . GLN A 1 120 ? -2.594 -4.474 12.070 1.00 93.06 120 GLN A O 1
ATOM 981 N N . VAL A 1 121 ? -0.944 -4.001 13.527 1.00 94.00 121 VAL A N 1
ATOM 982 C CA . VAL A 1 121 ? -1.789 -3.804 14.703 1.00 94.00 121 VAL A CA 1
ATOM 983 C C . VAL A 1 121 ? -1.537 -2.386 15.196 1.00 94.00 121 VAL A C 1
ATOM 985 O O . VAL A 1 121 ? -0.391 -1.989 15.417 1.00 94.00 121 VAL A O 1
ATOM 988 N N . PHE A 1 122 ? -2.609 -1.616 15.321 1.00 94.06 122 PHE A N 1
ATOM 989 C CA . PHE A 1 122 ? -2.604 -0.242 15.784 1.00 94.06 122 PHE A CA 1
ATOM 990 C C . PHE A 1 122 ? -3.175 -0.193 17.194 1.00 94.06 122 PHE A C 1
ATOM 992 O O . PHE A 1 122 ? -4.322 -0.580 17.426 1.00 94.06 122 PHE A O 1
ATOM 999 N N . SER A 1 123 ? -2.379 0.307 18.132 1.00 93.81 123 SER A N 1
ATOM 1000 C CA . SER A 1 123 ? -2.886 0.676 19.447 1.00 93.81 123 SER A CA 1
ATOM 1001 C C . SER A 1 123 ? -3.758 1.929 19.325 1.00 93.81 123 SER A C 1
ATOM 1003 O O . SER A 1 123 ? -3.506 2.813 18.505 1.00 93.81 123 SER A O 1
ATOM 1005 N N . THR A 1 124 ? -4.817 1.973 20.121 1.00 93.81 124 THR A N 1
ATOM 1006 C CA . THR A 1 124 ? -5.786 3.073 20.181 1.00 93.81 124 THR A CA 1
ATOM 1007 C C . THR A 1 124 ? -6.008 3.461 21.642 1.00 93.81 124 THR A C 1
ATOM 1009 O O . THR A 1 124 ? -5.430 2.851 22.546 1.00 93.81 124 THR A O 1
ATOM 1012 N N . ASN A 1 125 ? -6.821 4.482 21.908 1.00 91.12 125 ASN A N 1
ATOM 1013 C CA . ASN A 1 125 ? -7.014 4.973 23.273 1.00 91.12 125 ASN A CA 1
ATOM 1014 C C . ASN A 1 125 ? -7.756 3.986 24.202 1.00 91.12 125 ASN A C 1
ATOM 1016 O O . ASN A 1 125 ? -7.613 4.083 25.421 1.00 91.12 125 ASN A O 1
ATOM 1020 N N . ASP A 1 126 ? -8.526 3.050 23.641 1.00 87.44 126 ASP A N 1
ATOM 1021 C CA . ASP A 1 126 ? -9.433 2.148 24.358 1.00 87.44 126 ASP A CA 1
ATOM 1022 C C . ASP A 1 126 ? -9.286 0.674 23.934 1.00 87.44 126 ASP A C 1
ATOM 1024 O O . ASP A 1 126 ? -10.055 -0.185 24.370 1.00 87.44 126 ASP A O 1
ATOM 1028 N N . GLY A 1 127 ? -8.285 0.358 23.110 1.00 91.50 127 GLY A N 1
ATOM 1029 C CA . GLY A 1 127 ? -8.053 -0.992 22.612 1.00 91.50 127 GLY A CA 1
ATOM 1030 C C . GLY A 1 127 ? -7.047 -1.051 21.469 1.00 91.50 127 GLY A C 1
ATOM 1031 O O . GLY A 1 127 ? -6.158 -0.209 21.345 1.00 91.50 127 GLY A O 1
ATOM 1032 N N . GLU A 1 128 ? -7.195 -2.054 20.614 1.00 93.69 128 GLU A N 1
ATOM 1033 C CA . GLU A 1 128 ? -6.343 -2.286 19.457 1.00 93.69 128 GLU A CA 1
ATOM 1034 C C . GLU A 1 128 ? -7.194 -2.635 18.233 1.00 93.69 128 GLU A C 1
ATOM 1036 O O . GLU A 1 128 ? -8.139 -3.432 18.308 1.00 93.69 128 GLU A O 1
ATOM 1041 N N . ALA A 1 129 ? -6.803 -2.081 17.090 1.00 92.75 129 ALA A N 1
ATOM 1042 C CA . ALA A 1 129 ? -7.325 -2.439 15.780 1.00 92.75 129 ALA A CA 1
ATOM 1043 C C . ALA A 1 129 ? -6.248 -3.193 14.992 1.00 92.75 129 ALA A C 1
ATOM 1045 O O . ALA A 1 129 ? -5.064 -2.868 15.064 1.00 92.75 129 ALA A O 1
ATOM 1046 N N . LYS A 1 130 ? -6.645 -4.194 14.215 1.00 94.25 130 LYS A N 1
ATOM 1047 C CA . LYS A 1 130 ? -5.784 -4.872 13.239 1.00 94.25 130 LYS A CA 1
ATOM 1048 C C . LYS A 1 130 ? -6.222 -4.468 11.835 1.00 94.25 130 LYS A C 1
ATOM 1050 O O . LYS A 1 130 ? -7.403 -4.241 11.612 1.00 94.25 130 LYS A O 1
ATOM 1055 N N . GLY A 1 131 ? -5.288 -4.411 10.898 1.00 93.31 131 GLY A N 1
ATOM 1056 C CA . GLY A 1 131 ? -5.580 -4.154 9.490 1.00 93.31 131 GLY A CA 1
ATOM 1057 C C . GLY A 1 131 ? -4.343 -4.344 8.623 1.00 93.31 131 GLY A C 1
ATOM 1058 O O . GLY A 1 131 ? -3.266 -4.664 9.126 1.00 93.31 131 GLY A O 1
ATOM 1059 N N . THR A 1 132 ? -4.483 -4.131 7.322 1.00 94.31 132 THR A N 1
ATOM 1060 C CA . THR A 1 132 ? -3.391 -4.253 6.351 1.00 94.31 132 THR A CA 1
ATOM 1061 C C . THR A 1 132 ? -3.186 -2.922 5.648 1.00 94.31 132 THR A C 1
ATOM 1063 O O . THR A 1 132 ? -4.084 -2.429 4.970 1.00 94.31 132 THR A O 1
ATOM 1066 N N . PHE A 1 133 ? -1.997 -2.339 5.782 1.00 93.94 133 PHE A N 1
ATOM 1067 C CA . PHE A 1 133 ? -1.610 -1.165 5.007 1.00 93.94 133 PHE A CA 1
ATOM 1068 C C . PHE A 1 133 ? -1.276 -1.576 3.580 1.00 93.94 133 PHE A C 1
ATOM 1070 O O . PHE A 1 133 ? -0.409 -2.420 3.371 1.00 93.94 133 PHE A O 1
ATOM 1077 N N . SER A 1 134 ? -1.971 -0.982 2.617 1.00 93.38 134 SER A N 1
ATOM 1078 C CA . SER A 1 134 ? -1.840 -1.263 1.193 1.00 93.38 134 SER A CA 1
ATOM 1079 C C . SER A 1 134 ? -1.360 -0.006 0.477 1.00 93.38 134 SER A C 1
ATOM 1081 O O . SER A 1 134 ? -1.967 1.061 0.588 1.00 93.38 134 SER A O 1
ATOM 1083 N N . LEU A 1 135 ? -0.253 -0.138 -0.253 1.00 92.62 135 LEU A N 1
ATOM 1084 C CA . LEU A 1 135 ? 0.306 0.911 -1.098 1.00 92.62 135 LEU A CA 1
ATOM 1085 C C . LEU A 1 135 ? 0.470 0.379 -2.516 1.00 92.62 135 LEU A C 1
ATOM 1087 O O . LEU A 1 135 ? 1.290 -0.508 -2.763 1.00 92.62 135 LEU A O 1
ATOM 1091 N N . ARG A 1 136 ? -0.254 0.973 -3.465 1.00 90.88 136 ARG A N 1
ATOM 1092 C CA . ARG A 1 136 ? -0.002 0.763 -4.890 1.00 90.88 136 ARG A CA 1
ATOM 1093 C C . ARG A 1 136 ? 0.847 1.903 -5.418 1.00 90.88 136 ARG A C 1
ATOM 1095 O O . ARG A 1 136 ? 0.465 3.070 -5.328 1.00 90.88 136 ARG A O 1
ATOM 1102 N N . TYR A 1 137 ? 1.970 1.569 -6.034 1.00 89.69 137 TYR A N 1
ATOM 1103 C CA . TYR A 1 137 ? 2.846 2.548 -6.664 1.00 89.69 137 TYR A CA 1
ATOM 1104 C C . TYR A 1 137 ? 3.339 2.052 -8.013 1.00 89.69 137 TYR A C 1
ATOM 1106 O O . TYR A 1 137 ? 3.145 0.906 -8.422 1.00 89.69 137 TYR A O 1
ATOM 1114 N N . LYS A 1 138 ? 3.961 2.977 -8.727 1.00 87.94 138 LYS A N 1
ATOM 1115 C CA . LYS A 1 138 ? 4.544 2.751 -10.033 1.00 87.94 138 LYS A CA 1
ATOM 1116 C C . LYS A 1 138 ? 5.868 3.492 -10.116 1.00 87.94 138 LYS A C 1
ATOM 1118 O O . LYS A 1 138 ? 5.925 4.635 -9.687 1.00 87.94 138 LYS A O 1
ATOM 1123 N N . VAL A 1 139 ? 6.919 2.904 -10.681 1.00 83.69 139 VAL A N 1
ATOM 1124 C CA . VAL A 1 139 ? 8.174 3.653 -10.900 1.00 83.69 139 VAL A CA 1
ATOM 1125 C C . VAL A 1 139 ? 7.920 4.824 -11.851 1.00 83.69 139 VAL A C 1
ATOM 1127 O O . VAL A 1 139 ? 7.306 4.646 -12.909 1.00 83.69 139 VAL A O 1
ATOM 1130 N N . ASP A 1 140 ? 8.390 6.010 -11.471 1.00 85.38 140 ASP A N 1
ATOM 1131 C CA . ASP A 1 140 ? 8.369 7.202 -12.305 1.00 85.38 140 ASP A CA 1
ATOM 1132 C C . ASP A 1 140 ? 9.433 7.063 -13.395 1.00 85.38 140 ASP A C 1
ATOM 1134 O O . ASP A 1 140 ? 10.639 7.116 -13.153 1.00 85.38 140 ASP A O 1
ATOM 1138 N N . ALA A 1 141 ? 8.970 6.855 -14.624 1.00 76.75 141 ALA A N 1
ATOM 1139 C CA . ALA A 1 141 ? 9.839 6.748 -15.783 1.00 76.75 141 ALA A CA 1
ATOM 1140 C C . ALA A 1 141 ? 10.545 8.078 -16.111 1.00 76.75 141 ALA A C 1
ATOM 1142 O O . ALA A 1 141 ? 11.579 8.073 -16.783 1.00 76.75 141 ALA A O 1
ATOM 1143 N N . GLY A 1 142 ? 10.026 9.210 -15.624 1.00 81.62 142 GLY A N 1
ATOM 1144 C CA . GLY A 1 142 ? 10.463 10.543 -16.017 1.00 81.62 142 GLY A CA 1
ATOM 1145 C C . GLY A 1 142 ? 10.092 10.901 -17.460 1.00 81.62 142 GLY A C 1
ATOM 1146 O O . GLY A 1 142 ? 9.437 10.151 -18.191 1.00 81.62 142 GLY A O 1
ATOM 1147 N N . GLY A 1 143 ? 10.511 12.091 -17.878 1.00 81.56 143 GLY A N 1
ATOM 1148 C CA . GLY A 1 143 ? 10.284 12.660 -19.197 1.00 81.56 143 GLY A CA 1
ATOM 1149 C C . GLY A 1 143 ? 11.476 12.526 -20.162 1.00 81.56 143 GLY A C 1
ATOM 1150 O O . GLY A 1 143 ? 12.635 12.391 -19.758 1.00 81.56 143 GLY A O 1
ATOM 1151 N N . PRO A 1 144 ? 11.245 12.677 -21.482 1.00 73.38 144 PRO A N 1
ATOM 1152 C CA . PRO A 1 144 ? 12.307 12.672 -22.496 1.00 73.38 144 PRO A CA 1
ATOM 1153 C C . PRO A 1 144 ? 13.284 13.851 -22.399 1.00 73.38 144 PRO A C 1
ATOM 1155 O O . PRO A 1 144 ? 14.307 13.861 -23.087 1.00 73.38 144 PRO A O 1
ATOM 1158 N N . ARG A 1 145 ? 12.961 14.869 -21.592 1.00 78.25 145 ARG A N 1
ATOM 1159 C CA . ARG A 1 145 ? 13.746 16.098 -21.397 1.00 78.25 145 ARG A CA 1
ATOM 1160 C C . ARG A 1 145 ? 14.375 16.204 -20.010 1.00 78.25 145 ARG A C 1
ATOM 1162 O O . ARG A 1 145 ? 15.085 17.173 -19.766 1.00 78.25 145 ARG A O 1
ATOM 1169 N N . ASP A 1 146 ? 14.173 15.209 -19.154 1.00 82.00 146 ASP A N 1
ATOM 1170 C CA . ASP A 1 146 ? 14.716 15.223 -17.799 1.00 82.00 146 ASP A CA 1
ATOM 1171 C C . ASP A 1 146 ? 16.248 15.211 -17.816 1.00 82.00 146 ASP A C 1
ATOM 1173 O O . ASP A 1 146 ? 16.847 14.736 -18.794 1.00 82.00 146 ASP A O 1
ATOM 1177 N N . PRO A 1 147 ? 16.909 15.713 -16.764 1.00 81.75 147 PRO A N 1
ATOM 1178 C CA . PRO A 1 147 ? 18.354 15.636 -16.638 1.00 81.75 147 PRO A CA 1
ATOM 1179 C C . PRO A 1 147 ? 18.872 14.191 -16.761 1.00 81.75 147 PRO A C 1
ATOM 1181 O O . PRO A 1 147 ? 18.188 13.243 -16.361 1.00 81.75 147 PRO A O 1
ATOM 1184 N N . PRO A 1 148 ? 20.078 13.978 -17.308 1.00 79.00 148 PRO A N 1
ATOM 1185 C CA . PRO A 1 148 ? 20.660 12.641 -17.450 1.00 79.00 148 PRO A CA 1
ATOM 1186 C C . PRO A 1 148 ? 20.817 11.905 -16.114 1.00 79.00 148 PRO A C 1
ATOM 1188 O O . PRO A 1 148 ? 20.707 10.678 -16.067 1.00 79.00 148 PRO A O 1
ATOM 1191 N N . GLU A 1 149 ? 21.059 12.648 -15.035 1.00 77.62 149 GLU A N 1
ATOM 1192 C CA . GLU A 1 149 ? 21.165 12.132 -13.672 1.00 77.62 149 GLU A CA 1
ATOM 1193 C C . GLU A 1 149 ? 19.830 11.543 -13.205 1.00 77.62 149 GLU A C 1
ATOM 1195 O O . GLU A 1 149 ? 19.800 10.415 -12.713 1.00 77.62 149 GLU A O 1
ATOM 1200 N N . ASP A 1 150 ? 18.726 12.259 -13.439 1.00 79.50 150 ASP A N 1
ATOM 1201 C CA . ASP A 1 150 ? 17.380 11.804 -13.088 1.00 79.50 150 ASP A CA 1
ATOM 1202 C C . ASP A 1 150 ? 16.992 10.554 -13.887 1.00 79.50 150 ASP A C 1
ATOM 1204 O O . ASP A 1 150 ? 16.531 9.574 -13.312 1.00 79.50 150 ASP A O 1
ATOM 1208 N N . ARG A 1 151 ? 17.275 10.518 -15.195 1.00 80.81 151 ARG A N 1
ATOM 1209 C CA . ARG A 1 151 ? 17.023 9.322 -16.025 1.00 80.81 151 ARG A CA 1
ATOM 1210 C C . ARG A 1 151 ? 17.824 8.114 -15.564 1.00 80.81 151 ARG A C 1
ATOM 1212 O O . ARG A 1 151 ? 17.320 6.995 -15.559 1.00 80.81 151 ARG A O 1
ATOM 1219 N N . SER A 1 152 ? 19.088 8.336 -15.207 1.00 77.38 152 SER A N 1
ATOM 1220 C CA . SER A 1 152 ? 19.965 7.272 -14.715 1.00 77.38 152 SER A CA 1
ATOM 1221 C C . SER A 1 152 ? 19.446 6.708 -13.396 1.00 77.38 152 SER A C 1
ATOM 1223 O O . SER A 1 152 ? 19.457 5.493 -13.216 1.00 77.38 152 SER A O 1
ATOM 1225 N N . LEU A 1 153 ? 18.951 7.573 -12.508 1.00 76.94 153 LEU A N 1
ATOM 1226 C CA . LEU A 1 153 ? 18.337 7.172 -11.248 1.00 76.94 153 LEU A CA 1
ATOM 1227 C C . LEU A 1 153 ? 17.020 6.415 -11.475 1.00 76.94 153 LEU A C 1
ATOM 1229 O O . LEU A 1 153 ? 16.875 5.316 -10.955 1.00 76.94 153 LEU A O 1
ATOM 1233 N N . ASN A 1 154 ? 16.111 6.929 -12.308 1.00 80.44 154 ASN A N 1
ATOM 1234 C CA . ASN A 1 154 ? 14.844 6.259 -12.637 1.00 80.44 154 ASN A CA 1
ATOM 1235 C C . ASN A 1 154 ? 15.084 4.863 -13.238 1.00 80.44 154 ASN A C 1
ATOM 1237 O O . ASN A 1 154 ? 14.413 3.894 -12.884 1.00 80.44 154 ASN A O 1
ATOM 1241 N N . LEU A 1 155 ? 16.082 4.745 -14.123 1.00 78.06 155 LEU A N 1
ATOM 1242 C CA . LEU A 1 155 ? 16.492 3.467 -14.698 1.00 78.06 155 LEU A CA 1
ATOM 1243 C C . LEU A 1 155 ? 17.049 2.519 -13.632 1.00 78.06 155 LEU A C 1
ATOM 1245 O O . LEU A 1 155 ? 16.730 1.333 -13.668 1.00 78.06 155 LEU A O 1
ATOM 1249 N N . ALA A 1 156 ? 17.871 3.024 -12.709 1.00 75.06 156 ALA A N 1
ATOM 1250 C CA . ALA A 1 156 ? 18.432 2.229 -11.624 1.00 75.06 156 ALA A CA 1
ATOM 1251 C C . ALA A 1 156 ? 17.331 1.675 -10.710 1.00 75.06 156 ALA A C 1
ATOM 1253 O O . ALA A 1 156 ? 17.314 0.469 -10.498 1.00 75.06 156 ALA A O 1
ATOM 1254 N N . ILE A 1 157 ? 16.384 2.516 -10.278 1.00 75.25 157 ILE A N 1
ATOM 1255 C CA . ILE A 1 157 ? 15.236 2.108 -9.451 1.00 75.25 157 ILE A CA 1
ATOM 1256 C C . ILE A 1 157 ? 14.375 1.062 -10.165 1.00 75.25 157 ILE A C 1
ATOM 1258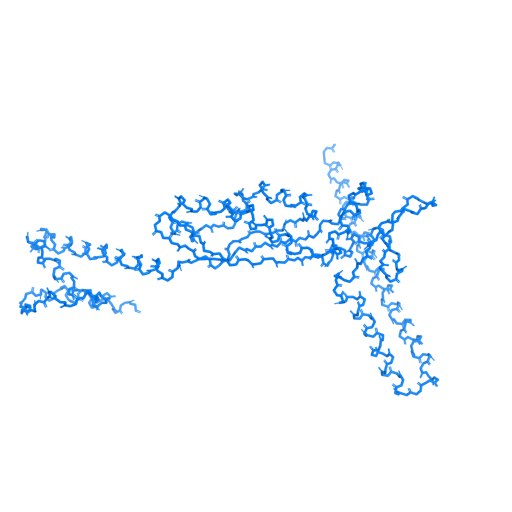 O O . ILE A 1 157 ? 14.033 0.032 -9.591 1.00 75.25 157 ILE A O 1
ATOM 1262 N N . PHE A 1 158 ? 14.035 1.292 -11.438 1.00 76.06 158 PHE A N 1
ATOM 1263 C CA . PHE A 1 158 ? 13.261 0.319 -12.214 1.00 76.06 158 PHE A CA 1
ATOM 1264 C C . PHE A 1 158 ? 13.958 -1.047 -12.289 1.00 76.06 158 PHE A C 1
ATOM 1266 O O . PHE A 1 158 ? 13.313 -2.091 -12.253 1.00 76.06 158 PHE A O 1
ATOM 1273 N N . CYS A 1 159 ? 15.280 -1.032 -12.426 1.00 70.00 159 CYS A N 1
ATOM 1274 C CA . CYS A 1 159 ? 16.094 -2.229 -12.563 1.00 70.00 159 CYS A CA 1
ATOM 1275 C C . CYS A 1 159 ? 16.354 -2.952 -11.238 1.00 70.00 159 CYS A C 1
ATOM 1277 O O . CYS A 1 159 ? 16.562 -4.166 -11.251 1.00 70.00 159 CYS A O 1
ATOM 1279 N N . SER A 1 160 ? 16.404 -2.223 -10.122 1.00 68.12 160 SER A N 1
ATOM 1280 C CA . SER A 1 160 ? 16.678 -2.797 -8.807 1.00 68.12 160 SER A CA 1
ATOM 1281 C C . SER A 1 160 ? 15.457 -3.464 -8.180 1.00 68.12 160 SER A C 1
ATOM 1283 O O . SER A 1 160 ? 15.646 -4.286 -7.291 1.00 68.12 160 SER A O 1
ATOM 1285 N N . ASN A 1 161 ? 14.247 -3.183 -8.685 1.00 65.19 161 ASN A N 1
ATOM 1286 C CA . ASN A 1 161 ? 12.979 -3.693 -8.152 1.00 65.19 161 ASN A CA 1
ATOM 1287 C C . ASN A 1 161 ? 12.930 -3.575 -6.619 1.00 65.19 161 ASN A C 1
ATOM 1289 O O . ASN A 1 161 ? 12.760 -4.556 -5.901 1.00 65.19 161 ASN A O 1
ATOM 1293 N N . GLU A 1 162 ? 13.202 -2.366 -6.126 1.00 67.94 162 GLU A N 1
ATOM 1294 C CA . GLU A 1 162 ? 13.408 -2.057 -4.708 1.00 67.94 162 GLU A CA 1
ATOM 1295 C C . GLU A 1 162 ? 12.100 -2.034 -3.893 1.00 67.94 162 GLU A C 1
ATOM 1297 O O . GLU A 1 162 ? 11.859 -1.123 -3.100 1.00 67.94 162 GLU A O 1
ATOM 1302 N N . ASP A 1 163 ? 11.257 -3.054 -4.056 1.00 74.31 163 ASP A N 1
ATOM 1303 C CA . ASP A 1 163 ? 10.025 -3.229 -3.282 1.00 74.31 163 ASP A CA 1
ATOM 1304 C C . ASP A 1 163 ? 10.331 -3.240 -1.775 1.00 74.31 163 ASP A C 1
ATOM 1306 O O . ASP A 1 163 ? 9.650 -2.569 -1.000 1.00 74.31 163 ASP A O 1
ATOM 1310 N N . ASP A 1 164 ? 11.440 -3.874 -1.378 1.00 77.62 164 ASP A N 1
ATOM 1311 C CA . ASP A 1 164 ? 11.944 -3.871 0.000 1.00 77.62 164 ASP A CA 1
ATOM 1312 C C . ASP A 1 164 ? 12.276 -2.454 0.505 1.00 77.62 164 ASP A C 1
ATOM 1314 O O . ASP A 1 164 ? 11.995 -2.122 1.656 1.00 77.62 164 ASP A O 1
ATOM 1318 N N . ALA A 1 165 ? 12.845 -1.585 -0.340 1.00 79.25 165 ALA A N 1
ATOM 1319 C CA . ALA A 1 165 ? 13.206 -0.223 0.063 1.00 79.25 165 ALA A CA 1
ATOM 1320 C C . ALA A 1 165 ? 11.971 0.682 0.163 1.00 79.25 165 ALA A C 1
ATOM 1322 O O . ALA A 1 165 ? 11.883 1.532 1.057 1.00 79.25 165 ALA A O 1
ATOM 1323 N N . VAL A 1 166 ? 10.995 0.496 -0.736 1.00 81.56 166 VAL A N 1
ATOM 1324 C CA . VAL A 1 166 ? 9.693 1.166 -0.635 1.00 81.56 166 VAL A CA 1
ATOM 1325 C C . VAL A 1 166 ? 8.989 0.710 0.641 1.00 81.56 166 VAL A C 1
ATOM 1327 O O . VAL A 1 166 ? 8.518 1.558 1.400 1.00 81.56 166 VAL A O 1
ATOM 1330 N N . GLN A 1 167 ? 8.986 -0.594 0.929 1.00 86.31 167 GLN A N 1
ATOM 1331 C CA . GLN A 1 167 ? 8.413 -1.148 2.151 1.00 86.31 167 GLN A CA 1
ATOM 1332 C C . GLN A 1 167 ? 9.091 -0.569 3.401 1.00 86.31 167 GLN A C 1
ATOM 1334 O O . GLN A 1 167 ? 8.400 -0.047 4.274 1.00 86.31 167 GLN A O 1
ATOM 1339 N N . GLU A 1 168 ? 10.424 -0.561 3.471 1.00 86.12 168 GLU A N 1
ATOM 1340 C CA . GLU A 1 168 ? 11.172 0.004 4.603 1.00 86.12 168 GLU A CA 1
ATOM 1341 C C . GLU A 1 168 ? 10.828 1.488 4.830 1.00 86.12 168 GLU A C 1
ATOM 1343 O O . GLU A 1 168 ? 10.614 1.939 5.965 1.00 86.12 168 GLU A O 1
ATOM 1348 N N . MET A 1 169 ? 10.730 2.270 3.750 1.00 85.25 169 MET A N 1
ATOM 1349 C CA . MET A 1 169 ? 10.356 3.680 3.834 1.00 85.25 169 MET A CA 1
ATOM 1350 C C . MET A 1 169 ? 8.915 3.882 4.311 1.00 85.25 169 MET A C 1
ATOM 1352 O O . MET A 1 169 ? 8.668 4.784 5.118 1.00 85.25 169 MET A O 1
ATOM 1356 N N . VAL A 1 170 ? 7.981 3.055 3.841 1.00 87.38 170 VAL A N 1
ATOM 1357 C CA . VAL A 1 170 ? 6.583 3.050 4.290 1.00 87.38 170 VAL A CA 1
ATOM 1358 C C . VAL A 1 170 ? 6.500 2.717 5.776 1.00 87.38 170 VAL A C 1
ATOM 1360 O O . VAL A 1 170 ? 5.853 3.447 6.533 1.00 87.38 170 VAL A O 1
ATOM 1363 N N . GLU A 1 171 ? 7.189 1.667 6.219 1.00 86.50 171 GLU A N 1
ATOM 1364 C CA . GLU A 1 171 ? 7.200 1.253 7.621 1.00 86.50 171 GLU A CA 1
ATOM 1365 C C . GLU A 1 171 ? 7.776 2.342 8.528 1.00 86.50 171 GLU A C 1
ATOM 1367 O O . GLU A 1 171 ? 7.225 2.638 9.591 1.00 86.50 171 GLU A O 1
ATOM 1372 N N . THR A 1 172 ? 8.851 2.992 8.085 1.00 85.94 172 THR A N 1
ATOM 1373 C CA . THR A 1 172 ? 9.534 4.025 8.869 1.00 85.94 172 THR A CA 1
ATOM 1374 C C . THR A 1 172 ? 8.743 5.333 8.929 1.00 85.94 172 THR A C 1
ATOM 1376 O O . THR A 1 172 ? 8.750 6.009 9.959 1.00 85.94 172 THR A O 1
ATOM 1379 N N . ARG A 1 173 ? 8.085 5.736 7.833 1.00 86.50 173 ARG A N 1
ATOM 1380 C CA . ARG A 1 173 ? 7.485 7.078 7.709 1.00 86.50 173 ARG A CA 1
ATOM 1381 C C . ARG A 1 173 ? 5.972 7.083 7.816 1.00 86.50 173 ARG A C 1
ATOM 1383 O O . ARG A 1 173 ? 5.428 7.862 8.591 1.00 86.50 173 ARG A O 1
ATOM 1390 N N . CYS A 1 174 ? 5.297 6.237 7.047 1.00 91.75 174 CYS A N 1
ATOM 1391 C CA . CYS A 1 174 ? 3.840 6.237 6.977 1.00 91.75 174 CYS A CA 1
ATOM 1392 C C . CYS A 1 174 ? 3.239 5.570 8.214 1.00 91.75 174 CYS A C 1
ATOM 1394 O O . CYS A 1 174 ? 2.421 6.174 8.908 1.00 91.75 174 CYS A O 1
ATOM 1396 N N . LEU A 1 175 ? 3.703 4.364 8.553 1.00 92.06 175 LEU A N 1
ATOM 1397 C CA . LEU A 1 175 ? 3.168 3.637 9.708 1.00 92.06 175 LEU A CA 1
ATOM 1398 C C . LEU A 1 175 ? 3.475 4.339 11.035 1.00 92.06 175 LEU A C 1
ATOM 1400 O O . LEU A 1 175 ? 2.671 4.269 11.960 1.00 92.06 175 LEU A O 1
ATOM 1404 N N . GLY A 1 176 ? 4.601 5.052 11.131 1.00 89.69 176 GLY A N 1
ATOM 1405 C CA . GLY A 1 176 ? 4.921 5.875 12.300 1.00 89.69 176 GLY A CA 1
ATOM 1406 C C . GLY A 1 176 ? 3.878 6.967 12.564 1.00 89.69 176 GLY A C 1
ATOM 1407 O O . GLY A 1 176 ? 3.435 7.127 13.702 1.00 89.69 176 GLY A O 1
ATOM 1408 N N . ILE A 1 177 ? 3.440 7.672 11.514 1.00 91.19 177 ILE A N 1
ATOM 1409 C CA . ILE A 1 177 ? 2.398 8.704 11.616 1.00 91.19 177 ILE A CA 1
ATOM 1410 C C . ILE A 1 177 ? 1.048 8.077 11.951 1.00 91.19 177 ILE A C 1
ATOM 1412 O O . ILE A 1 177 ? 0.402 8.527 12.895 1.00 91.19 177 ILE A O 1
ATOM 1416 N N . LEU A 1 178 ? 0.657 7.010 11.245 1.00 93.19 178 LEU A N 1
ATOM 1417 C CA . LEU A 1 178 ? -0.612 6.322 11.503 1.00 93.19 178 LEU A CA 1
ATOM 1418 C C . LEU A 1 178 ? -0.709 5.824 12.946 1.00 93.19 178 LEU A C 1
ATOM 1420 O O . LEU A 1 178 ? -1.713 6.060 13.607 1.00 93.19 178 LEU A O 1
ATOM 1424 N N . ARG A 1 179 ? 0.352 5.201 13.476 1.00 92.69 179 ARG A N 1
ATOM 1425 C CA . ARG A 1 179 ? 0.393 4.753 14.878 1.00 92.69 179 ARG A CA 1
ATOM 1426 C C . ARG A 1 179 ? 0.228 5.919 15.849 1.00 92.69 179 ARG A C 1
ATOM 1428 O O . ARG A 1 179 ? -0.493 5.796 16.832 1.00 92.69 179 ARG A O 1
ATOM 1435 N N . SER A 1 180 ? 0.886 7.048 15.588 1.00 91.50 180 SER A N 1
ATOM 1436 C CA . SER A 1 180 ? 0.763 8.232 16.442 1.00 91.50 180 SER A CA 1
ATOM 1437 C C . SER A 1 180 ? -0.645 8.831 16.415 1.00 91.50 180 SER A C 1
ATOM 1439 O O . SER A 1 180 ? -1.146 9.229 17.463 1.00 91.50 180 SER A O 1
ATOM 1441 N N . ASP A 1 181 ? -1.269 8.911 15.241 1.00 92.81 181 ASP A N 1
ATOM 1442 C CA . ASP A 1 181 ? -2.626 9.435 15.076 1.00 92.81 181 ASP A CA 1
ATOM 1443 C C . ASP A 1 181 ? -3.663 8.503 15.728 1.00 92.81 181 ASP A C 1
ATOM 1445 O O . ASP A 1 181 ? -4.470 8.936 16.555 1.00 92.81 181 ASP A O 1
ATOM 1449 N N . PHE A 1 182 ? -3.578 7.200 15.452 1.00 94.06 182 PHE A N 1
ATOM 1450 C CA . PHE A 1 182 ? -4.537 6.204 15.937 1.00 94.06 182 PHE A CA 1
ATOM 1451 C C . PHE A 1 182 ? -4.463 5.992 17.449 1.00 94.06 182 PHE A C 1
ATOM 1453 O O . PHE A 1 182 ? -5.504 5.813 18.075 1.00 94.06 182 PHE A O 1
ATOM 1460 N N . ASN A 1 183 ? -3.284 6.148 18.061 1.00 93.50 183 ASN A N 1
ATOM 1461 C CA . ASN A 1 183 ? -3.129 6.127 19.520 1.00 93.50 183 ASN A CA 1
ATOM 1462 C C . ASN A 1 183 ? -4.020 7.155 20.241 1.00 93.50 183 ASN A C 1
ATOM 1464 O O . ASN A 1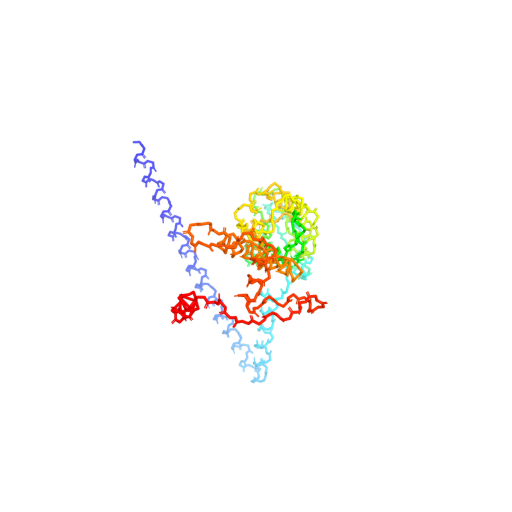 183 ? -4.359 6.966 21.407 1.00 93.50 183 ASN A O 1
ATOM 1468 N N . SER A 1 184 ? -4.383 8.256 19.576 1.00 90.56 184 SER A N 1
ATOM 1469 C CA . SER A 1 184 ? -5.236 9.301 20.155 1.00 90.56 184 SER A CA 1
ATOM 1470 C C . SER A 1 184 ? -6.737 9.090 19.908 1.00 90.56 184 SER A C 1
ATOM 1472 O O . SER A 1 184 ? -7.565 9.743 20.548 1.00 90.56 184 SER A O 1
ATOM 1474 N N . LYS A 1 185 ? -7.100 8.163 19.014 1.00 91.44 185 LYS A N 1
ATOM 1475 C CA . LYS A 1 185 ? -8.474 7.878 18.579 1.00 91.44 185 LYS A CA 1
ATOM 1476 C C . LYS A 1 185 ? -9.041 6.654 19.300 1.00 91.44 185 LYS A C 1
ATOM 1478 O O . LYS A 1 185 ? -8.293 5.860 19.863 1.00 91.44 185 LYS A O 1
ATOM 1483 N N . THR A 1 186 ? -10.367 6.515 19.299 1.00 90.88 186 THR A N 1
ATOM 1484 C CA . THR A 1 186 ? -11.040 5.290 19.761 1.00 90.88 186 THR A CA 1
ATOM 1485 C C . THR A 1 186 ? -10.932 4.194 18.712 1.00 90.88 186 THR A C 1
ATOM 1487 O O . THR A 1 186 ? -10.825 4.485 17.518 1.00 90.88 186 THR A O 1
ATOM 1490 N N . THR A 1 187 ? -11.009 2.935 19.142 1.00 89.81 187 THR A N 1
ATOM 1491 C CA . THR A 1 187 ? -10.948 1.786 18.233 1.00 89.81 187 THR A CA 1
ATOM 1492 C C . THR A 1 187 ? -12.041 1.873 17.163 1.00 89.81 187 THR A C 1
ATOM 1494 O O . THR A 1 187 ? -11.759 1.678 15.985 1.00 89.81 187 THR A O 1
ATOM 1497 N N . ASP A 1 188 ? -13.261 2.269 17.539 1.00 88.31 188 ASP A N 1
ATOM 1498 C CA . ASP A 1 188 ? -14.393 2.411 16.613 1.00 88.31 188 ASP A CA 1
ATOM 1499 C C . ASP A 1 188 ? -14.124 3.476 15.534 1.00 88.31 188 ASP A C 1
ATOM 1501 O O . ASP A 1 188 ? -14.434 3.270 14.362 1.00 88.31 188 ASP A O 1
ATOM 1505 N N . ALA A 1 189 ? -13.511 4.606 15.909 1.00 89.81 189 ALA A N 1
ATOM 1506 C CA . ALA A 1 189 ? -13.161 5.666 14.964 1.00 89.81 189 ALA A CA 1
ATOM 1507 C C . ALA A 1 189 ? -12.045 5.226 14.005 1.00 89.81 189 ALA A C 1
ATOM 1509 O O . ALA A 1 189 ? -12.063 5.576 12.826 1.00 89.81 189 ALA A O 1
ATOM 1510 N N . VAL A 1 190 ? -11.086 4.437 14.497 1.00 91.31 190 VAL A N 1
ATOM 1511 C CA . VAL A 1 190 ? -10.015 3.861 13.676 1.00 91.31 190 VAL A CA 1
ATOM 1512 C C . VAL A 1 190 ? -10.577 2.856 12.668 1.00 91.31 190 VAL A C 1
ATOM 1514 O O . VAL A 1 190 ? -10.255 2.940 11.488 1.00 91.31 190 VAL A O 1
ATOM 1517 N N . VAL A 1 191 ? -11.476 1.962 13.094 1.00 89.69 191 VAL A N 1
ATOM 1518 C CA . VAL A 1 191 ? -12.133 0.982 12.207 1.00 89.69 191 VAL A CA 1
ATOM 1519 C C . VAL A 1 191 ? -12.996 1.660 11.132 1.00 89.69 191 VAL A C 1
ATOM 1521 O O . VAL A 1 191 ? -13.139 1.133 10.034 1.00 89.69 191 VAL A O 1
ATOM 1524 N N . GLN A 1 192 ? -13.539 2.846 11.415 1.00 90.31 192 GLN A N 1
ATOM 1525 C CA . GLN A 1 192 ? -14.342 3.637 10.472 1.00 90.31 192 GLN A CA 1
ATOM 1526 C C . GLN A 1 192 ? -13.528 4.631 9.632 1.00 90.31 192 GLN A C 1
ATOM 1528 O O . GLN A 1 192 ? -14.117 5.414 8.888 1.00 90.31 192 GLN A O 1
ATOM 1533 N N . THR A 1 193 ? -12.199 4.650 9.761 1.00 88.50 193 THR A N 1
ATOM 1534 C CA . THR A 1 193 ? -11.366 5.598 9.013 1.00 88.50 193 THR A CA 1
ATOM 1535 C C . THR A 1 193 ? -11.383 5.244 7.525 1.00 88.50 193 THR A C 1
ATOM 1537 O O . THR A 1 193 ? -11.131 4.101 7.148 1.00 88.50 193 THR A O 1
ATOM 1540 N N . ASP A 1 194 ? -11.677 6.230 6.681 1.00 87.75 194 ASP A N 1
ATOM 1541 C CA . ASP A 1 194 ? -11.705 6.073 5.231 1.00 87.75 194 ASP A CA 1
ATOM 1542 C C . ASP A 1 194 ? -10.312 6.231 4.596 1.00 87.75 194 ASP A C 1
ATOM 1544 O O . ASP A 1 194 ? -9.370 6.789 5.169 1.00 87.75 194 ASP A O 1
ATOM 1548 N N . SER A 1 195 ? -10.168 5.714 3.374 1.00 85.19 195 SER A N 1
ATOM 1549 C CA . SER A 1 195 ? -8.899 5.780 2.639 1.00 85.19 195 SER A CA 1
ATOM 1550 C C . SER A 1 195 ? -8.507 7.217 2.271 1.00 85.19 195 SER A C 1
ATOM 1552 O O . SER A 1 195 ? -7.319 7.519 2.172 1.00 85.19 195 SER A O 1
ATOM 1554 N N . GLU A 1 196 ? -9.481 8.117 2.101 1.00 87.44 196 GLU A N 1
ATOM 1555 C CA . GLU A 1 196 ? -9.228 9.525 1.776 1.00 87.44 196 GLU A CA 1
ATOM 1556 C C . GLU A 1 196 ? -8.554 10.251 2.948 1.00 87.44 196 GLU A C 1
ATOM 1558 O O . GLU A 1 196 ? -7.490 10.841 2.751 1.00 87.44 196 GLU A O 1
ATOM 1563 N N . ALA A 1 197 ? -9.055 10.099 4.183 1.00 88.06 197 ALA A N 1
ATOM 1564 C CA . ALA A 1 197 ? -8.406 10.684 5.358 1.00 88.06 197 ALA A CA 1
ATOM 1565 C C . ALA A 1 197 ? -6.990 10.135 5.580 1.00 88.06 197 ALA A C 1
ATOM 1567 O O . ALA A 1 197 ? -6.099 10.866 6.017 1.00 88.06 197 ALA A O 1
ATOM 1568 N N . ILE A 1 198 ? -6.750 8.859 5.264 1.00 89.62 198 ILE A N 1
ATOM 1569 C CA . ILE A 1 198 ? -5.413 8.254 5.356 1.00 89.62 198 ILE A CA 1
ATOM 1570 C C . ILE A 1 198 ? -4.471 8.863 4.321 1.00 89.62 198 ILE A C 1
ATOM 1572 O O . ILE A 1 198 ? -3.333 9.202 4.652 1.00 89.62 198 ILE A O 1
ATOM 1576 N N . SER A 1 199 ? -4.932 9.013 3.079 1.00 88.12 199 SER A N 1
ATOM 1577 C CA . SER A 1 199 ? -4.135 9.621 2.016 1.00 88.12 199 SER A CA 1
ATOM 1578 C C . SER A 1 199 ? -3.782 11.071 2.349 1.00 88.12 199 SER A C 1
ATOM 1580 O O . SER A 1 199 ? -2.631 11.467 2.173 1.00 88.12 199 SER A O 1
ATOM 1582 N N . GLU A 1 200 ? -4.731 11.853 2.867 1.00 90.44 200 GLU A N 1
ATOM 1583 C CA . GLU A 1 200 ? -4.487 13.237 3.290 1.00 90.44 200 GLU A CA 1
ATOM 1584 C C . GLU A 1 200 ? -3.497 13.320 4.456 1.00 90.44 200 GLU A C 1
ATOM 1586 O O . GLU A 1 200 ? -2.556 14.114 4.418 1.00 90.44 200 GLU A O 1
ATOM 1591 N N . LEU A 1 201 ? -3.660 12.464 5.469 1.00 91.00 201 LEU A N 1
ATOM 1592 C CA . LEU A 1 201 ? -2.763 12.405 6.624 1.00 91.00 201 LEU A CA 1
ATOM 1593 C C . LEU A 1 201 ? -1.318 12.072 6.219 1.00 91.00 201 LEU A C 1
ATOM 1595 O O . LEU A 1 201 ? -0.364 12.543 6.843 1.00 91.00 201 LEU A O 1
ATOM 1599 N N . LEU A 1 202 ? -1.149 11.247 5.185 1.00 94.06 202 LEU A N 1
ATOM 1600 C CA . LEU A 1 202 ? 0.152 10.754 4.742 1.00 94.06 202 LEU A CA 1
ATOM 1601 C C . LEU A 1 202 ? 0.750 11.516 3.556 1.00 94.06 202 LEU A C 1
ATOM 1603 O O . LEU A 1 202 ? 1.904 11.247 3.216 1.00 94.06 202 LEU A O 1
ATOM 1607 N N . ASP A 1 203 ? 0.034 12.471 2.961 1.00 92.12 203 ASP A N 1
ATOM 1608 C CA . ASP A 1 203 ? 0.399 13.150 1.708 1.00 92.12 203 ASP A CA 1
ATOM 1609 C C . ASP A 1 203 ? 1.851 13.662 1.697 1.00 92.12 203 ASP A C 1
ATOM 1611 O O . ASP A 1 203 ? 2.613 13.412 0.759 1.00 92.12 203 ASP A O 1
ATOM 1615 N N . GLU A 1 204 ? 2.296 14.309 2.779 1.00 90.94 204 GLU A N 1
ATOM 1616 C CA . GLU A 1 204 ? 3.670 14.812 2.869 1.00 90.94 204 GLU A CA 1
ATOM 1617 C C . GLU A 1 204 ? 4.712 13.679 2.868 1.00 90.94 204 GLU A C 1
ATOM 1619 O O . GLU A 1 204 ? 5.744 13.780 2.198 1.00 90.94 204 GLU A O 1
ATOM 1624 N N . GLN A 1 205 ? 4.455 12.577 3.580 1.00 91.31 205 GLN A N 1
ATOM 1625 C CA . GLN A 1 205 ? 5.388 11.447 3.614 1.00 91.31 205 GLN A CA 1
ATOM 1626 C C . GLN A 1 205 ? 5.395 10.676 2.301 1.00 91.31 205 GLN A C 1
ATOM 1628 O O . GLN A 1 205 ? 6.467 10.274 1.847 1.00 91.31 205 GLN A O 1
ATOM 1633 N N . LEU A 1 206 ? 4.233 10.526 1.664 1.00 91.25 206 LEU A N 1
ATOM 1634 C CA . LEU A 1 206 ? 4.120 9.903 0.352 1.00 91.25 206 LEU A CA 1
ATOM 1635 C C . LEU A 1 206 ? 4.921 10.699 -0.682 1.00 91.25 206 LEU A C 1
ATOM 1637 O O . LEU A 1 206 ? 5.760 10.118 -1.361 1.00 91.25 206 LEU A O 1
ATOM 1641 N N . LYS A 1 207 ? 4.822 12.035 -0.699 1.00 90.81 207 LYS A N 1
ATOM 1642 C CA . LYS A 1 207 ? 5.647 12.897 -1.571 1.00 90.81 207 LYS A CA 1
ATOM 1643 C C . LYS A 1 207 ? 7.152 12.742 -1.337 1.00 90.81 207 LYS A C 1
ATOM 1645 O O . LYS A 1 207 ? 7.950 12.874 -2.269 1.00 90.81 207 LYS A O 1
ATOM 1650 N N . ILE A 1 208 ? 7.573 12.486 -0.097 1.00 89.12 208 ILE A N 1
ATOM 1651 C CA . ILE A 1 208 ? 8.983 12.212 0.220 1.00 89.12 208 ILE A CA 1
ATOM 1652 C C . ILE A 1 208 ? 9.412 10.859 -0.359 1.00 89.12 208 ILE A C 1
ATOM 1654 O O . ILE A 1 208 ? 10.505 10.780 -0.926 1.00 89.12 208 ILE A O 1
ATOM 1658 N N . ILE A 1 209 ? 8.574 9.825 -0.228 1.00 88.06 209 ILE A N 1
ATOM 1659 C CA . ILE A 1 209 ? 8.805 8.496 -0.814 1.00 88.06 209 ILE A CA 1
ATOM 1660 C C . ILE A 1 209 ? 8.903 8.616 -2.335 1.00 88.06 209 ILE A C 1
ATOM 1662 O O . ILE A 1 209 ? 9.912 8.211 -2.910 1.00 88.06 209 ILE A O 1
ATOM 1666 N N . GLU A 1 210 ? 7.926 9.267 -2.967 1.00 89.19 210 GLU A N 1
ATOM 1667 C CA . GLU A 1 210 ? 7.889 9.491 -4.413 1.00 89.19 210 GLU A CA 1
ATOM 1668 C C . GLU A 1 210 ? 9.164 10.163 -4.923 1.00 89.19 210 GLU A C 1
ATOM 1670 O O . GLU A 1 210 ? 9.800 9.695 -5.866 1.00 89.19 210 GLU A O 1
ATOM 1675 N N . ARG A 1 211 ? 9.607 11.232 -4.251 1.00 85.81 211 ARG A N 1
ATOM 1676 C CA . ARG A 1 211 ? 10.808 11.971 -4.654 1.00 85.81 211 ARG A CA 1
ATOM 1677 C C . ARG A 1 211 ? 12.091 11.164 -4.474 1.00 85.81 211 ARG A C 1
ATOM 1679 O O . ARG A 1 211 ? 12.988 11.272 -5.309 1.00 85.81 211 ARG A O 1
ATOM 1686 N N . ARG A 1 212 ? 12.222 10.436 -3.360 1.00 83.50 212 ARG A N 1
ATOM 1687 C CA . ARG A 1 212 ? 13.457 9.713 -3.014 1.00 83.50 212 ARG A CA 1
ATOM 1688 C C . ARG A 1 212 ? 13.626 8.441 -3.819 1.00 83.50 212 ARG A C 1
ATOM 1690 O O . ARG A 1 212 ? 14.735 8.171 -4.265 1.00 83.50 212 ARG A O 1
ATOM 1697 N N . LEU A 1 213 ? 12.539 7.702 -3.992 1.00 83.12 213 LEU A N 1
ATOM 1698 C CA . LEU A 1 213 ? 12.546 6.425 -4.689 1.00 83.12 213 LEU A CA 1
ATOM 1699 C C . LEU A 1 213 ? 12.143 6.572 -6.153 1.00 83.12 213 LEU A C 1
ATOM 1701 O O . LEU A 1 213 ? 12.095 5.573 -6.847 1.00 83.12 213 LEU A O 1
ATOM 1705 N N . LYS A 1 214 ? 11.863 7.791 -6.641 1.00 85.06 214 LYS A N 1
ATOM 1706 C CA . LYS A 1 214 ? 11.400 8.036 -8.018 1.00 85.06 214 LYS A CA 1
ATOM 1707 C C . LYS A 1 214 ? 10.241 7.106 -8.376 1.00 85.06 214 LYS A C 1
ATOM 1709 O O . LYS A 1 214 ? 10.223 6.455 -9.417 1.00 85.06 214 LYS A O 1
ATOM 1714 N N . VAL A 1 215 ? 9.279 7.026 -7.467 1.00 86.75 215 VAL A N 1
ATOM 1715 C CA . VAL A 1 215 ? 8.024 6.299 -7.650 1.00 86.75 215 VAL A CA 1
ATOM 1716 C C . VAL A 1 215 ? 6.876 7.294 -7.652 1.00 86.75 215 VAL A C 1
ATOM 1718 O O . VAL A 1 215 ? 7.000 8.407 -7.154 1.00 86.75 215 VAL A O 1
ATOM 1721 N N . LYS A 1 216 ? 5.748 6.885 -8.207 1.00 89.12 216 LYS A N 1
ATOM 1722 C CA . LYS A 1 216 ? 4.480 7.587 -8.155 1.00 89.12 216 LYS A CA 1
ATOM 1723 C C . LYS A 1 216 ? 3.478 6.700 -7.442 1.00 89.12 216 LYS A C 1
ATOM 1725 O O . LYS A 1 216 ? 3.107 5.638 -7.956 1.00 89.12 216 LYS A O 1
ATOM 1730 N N . VAL A 1 217 ? 3.043 7.139 -6.274 1.00 89.69 217 VAL A N 1
ATOM 1731 C CA . VAL A 1 217 ? 1.991 6.486 -5.508 1.00 89.69 217 VAL A CA 1
ATOM 1732 C C . VAL A 1 217 ? 0.678 6.678 -6.264 1.00 89.69 217 VAL A C 1
ATOM 1734 O O . VAL A 1 217 ? 0.363 7.767 -6.738 1.00 89.69 217 VAL A O 1
ATOM 1737 N N . GLN A 1 218 ? -0.052 5.587 -6.470 1.00 90.19 218 GLN A N 1
ATOM 1738 C CA . GLN A 1 218 ? -1.357 5.604 -7.131 1.00 90.19 218 GLN A CA 1
ATOM 1739 C C . GLN A 1 218 ? -2.485 5.589 -6.108 1.00 90.19 218 GLN A C 1
ATOM 1741 O O . GLN A 1 218 ? -3.484 6.274 -6.289 1.00 90.19 218 GLN A O 1
ATOM 1746 N N . GLU A 1 219 ? -2.331 4.779 -5.063 1.00 91.31 219 GLU A N 1
ATOM 1747 C CA . GLU A 1 219 ? -3.395 4.488 -4.111 1.00 91.31 219 GLU A CA 1
ATOM 1748 C C . GLU A 1 219 ? -2.787 4.072 -2.772 1.00 91.31 219 GLU A C 1
ATOM 1750 O O . GLU A 1 219 ? -1.808 3.317 -2.738 1.00 91.31 219 GLU A O 1
ATOM 1755 N N . VAL A 1 220 ? -3.371 4.580 -1.686 1.00 92.75 220 VAL A N 1
ATOM 1756 C CA . VAL A 1 220 ? -3.034 4.233 -0.303 1.00 92.75 220 VAL A CA 1
ATOM 1757 C C . VAL A 1 220 ? -4.329 3.925 0.423 1.00 92.75 220 VAL A C 1
ATOM 1759 O O . VAL A 1 220 ? -5.275 4.704 0.354 1.00 92.75 220 VAL A O 1
ATOM 1762 N N . GLU A 1 221 ? -4.366 2.809 1.137 1.00 92.81 221 GLU A N 1
ATOM 1763 C CA . GLU A 1 221 ? -5.542 2.405 1.902 1.00 92.81 221 GLU A CA 1
ATOM 1764 C C . GLU A 1 221 ? -5.154 1.522 3.094 1.00 92.81 221 GLU A C 1
ATOM 1766 O O . GLU A 1 221 ? -4.099 0.880 3.107 1.00 92.81 221 GLU A O 1
ATOM 1771 N N . LEU A 1 222 ? -6.031 1.466 4.097 1.00 91.69 222 LEU A N 1
ATOM 1772 C CA . LEU A 1 222 ? -6.003 0.429 5.125 1.00 91.69 222 LEU A CA 1
ATOM 1773 C C . LEU A 1 222 ? -7.142 -0.556 4.851 1.00 91.69 222 LEU A C 1
ATOM 1775 O O . LEU A 1 222 ? -8.315 -0.208 4.967 1.00 91.69 222 LEU A O 1
ATOM 1779 N N . LYS A 1 223 ? -6.791 -1.789 4.489 1.00 90.81 223 LYS A N 1
ATOM 1780 C CA . LYS A 1 223 ? -7.740 -2.886 4.271 1.00 90.81 223 LYS A CA 1
ATOM 1781 C C . LYS A 1 223 ? -7.994 -3.647 5.562 1.00 90.81 223 LYS A C 1
ATOM 1783 O O . LYS A 1 223 ? -7.134 -3.688 6.443 1.00 90.81 223 LYS A O 1
ATOM 1788 N N . ASP A 1 224 ? -9.145 -4.311 5.622 1.00 90.00 224 ASP A N 1
ATOM 1789 C CA . ASP A 1 224 ? -9.489 -5.284 6.666 1.00 90.00 224 ASP A CA 1
ATOM 1790 C C . ASP A 1 224 ? -9.317 -4.744 8.097 1.00 90.00 224 ASP A C 1
ATOM 1792 O O . ASP A 1 224 ? -8.913 -5.472 9.007 1.00 90.00 224 ASP A O 1
ATOM 1796 N N . LEU A 1 225 ? -9.596 -3.449 8.276 1.00 90.81 225 LEU A N 1
ATOM 1797 C CA . LEU A 1 225 ? -9.589 -2.782 9.571 1.00 90.81 225 LEU A CA 1
ATOM 1798 C C . LEU A 1 225 ? -10.698 -3.364 10.447 1.00 90.81 225 LEU A C 1
ATOM 1800 O O . LEU A 1 225 ? -11.880 -3.253 10.131 1.00 90.81 225 LEU A O 1
ATOM 1804 N N . ASP A 1 226 ? -10.304 -3.996 11.544 1.00 92.31 226 ASP A N 1
ATOM 1805 C CA . ASP A 1 226 ? -11.218 -4.658 12.468 1.00 92.31 226 ASP A CA 1
ATOM 1806 C C . ASP A 1 226 ? -10.632 -4.674 13.884 1.00 92.31 226 ASP A C 1
ATOM 1808 O O . ASP A 1 226 ? -9.441 -4.429 14.104 1.00 92.31 226 ASP A O 1
ATOM 1812 N N . TYR A 1 227 ? -11.458 -5.002 14.869 1.00 89.12 227 TYR A N 1
ATOM 1813 C CA . TYR A 1 227 ? -11.023 -5.175 16.246 1.00 89.12 227 TYR A CA 1
ATOM 1814 C C . TYR A 1 227 ? -10.061 -6.360 16.371 1.00 89.12 227 TYR A C 1
ATOM 1816 O O . TYR A 1 227 ? -10.199 -7.409 15.723 1.00 89.12 227 TYR A O 1
ATOM 1824 N N . THR A 1 228 ? -9.093 -6.251 17.280 1.00 91.19 228 THR A N 1
ATOM 1825 C CA . THR A 1 228 ? -8.394 -7.456 17.736 1.00 91.19 228 THR A CA 1
ATOM 1826 C C . THR A 1 228 ? -9.360 -8.360 18.519 1.00 91.19 228 THR A C 1
ATOM 1828 O O . THR A 1 228 ? -10.340 -7.881 19.100 1.00 91.19 228 THR A O 1
ATOM 1831 N N . PRO A 1 229 ? -9.109 -9.682 18.602 1.00 87.38 229 PRO A N 1
ATOM 1832 C CA . PRO A 1 229 ? -9.956 -10.584 19.385 1.00 87.38 229 PRO A CA 1
ATOM 1833 C C . PRO A 1 229 ? -10.085 -10.191 20.864 1.00 87.38 229 PRO A C 1
ATOM 1835 O O . PRO A 1 229 ? -11.087 -10.514 21.502 1.00 87.38 229 PRO A O 1
ATOM 1838 N N . GLU A 1 230 ? -9.071 -9.532 21.426 1.00 86.56 230 GLU A N 1
ATOM 1839 C CA . GLU A 1 230 ? -9.087 -9.048 22.807 1.00 86.56 230 GLU A CA 1
ATOM 1840 C C . GLU A 1 230 ? -9.951 -7.797 22.942 1.00 86.56 230 GLU A C 1
ATOM 1842 O O . GLU A 1 230 ? -10.839 -7.759 23.797 1.00 86.56 230 GLU A O 1
ATOM 1847 N N . THR A 1 231 ? -9.788 -6.827 22.041 1.00 85.75 231 THR A N 1
ATOM 1848 C CA . THR A 1 231 ? -10.623 -5.622 22.016 1.00 85.75 231 THR A CA 1
ATOM 1849 C C . THR A 1 231 ? -12.083 -5.947 21.727 1.00 85.75 231 THR A C 1
ATOM 1851 O O . THR A 1 231 ? -12.960 -5.431 22.413 1.00 85.75 231 THR A O 1
ATOM 1854 N N . GLN A 1 232 ? -12.374 -6.896 20.833 1.00 83.06 232 GLN A N 1
ATOM 1855 C CA . GLN A 1 232 ? -13.745 -7.356 20.601 1.00 83.06 232 GLN A CA 1
ATOM 1856 C C . GLN A 1 232 ? -14.380 -7.931 21.876 1.00 83.06 232 GLN A C 1
ATOM 1858 O O . GLN A 1 232 ? -15.554 -7.689 22.154 1.00 83.06 232 GLN A O 1
ATOM 1863 N N . LYS A 1 233 ? -13.626 -8.695 22.680 1.00 79.38 233 LYS A N 1
ATOM 1864 C CA . LYS A 1 233 ? -14.125 -9.219 23.964 1.00 79.38 233 LYS A CA 1
ATOM 1865 C C . LYS A 1 233 ? -14.404 -8.095 24.957 1.00 79.38 233 LYS A C 1
ATOM 1867 O O . LYS A 1 233 ? -15.433 -8.153 25.628 1.00 79.38 233 LYS A O 1
ATOM 1872 N N . LEU A 1 234 ? -13.519 -7.099 25.034 1.00 79.62 234 LEU A N 1
ATOM 1873 C CA . LEU A 1 234 ? -13.690 -5.921 25.887 1.00 79.62 234 LEU A CA 1
ATOM 1874 C C . LEU A 1 234 ? -14.929 -5.120 25.474 1.00 79.62 234 LEU A C 1
ATOM 1876 O O . LEU A 1 234 ? -15.816 -4.927 26.300 1.00 79.62 234 LEU A O 1
ATOM 1880 N N . LYS A 1 235 ? -15.067 -4.778 24.189 1.00 74.31 235 LYS A N 1
ATOM 1881 C CA . LYS A 1 235 ? -16.232 -4.062 23.646 1.00 74.31 235 LYS A CA 1
ATOM 1882 C C . LYS A 1 235 ? -17.536 -4.833 23.839 1.00 74.31 235 LYS A C 1
ATOM 1884 O O . LYS A 1 235 ? -18.539 -4.263 24.260 1.00 74.31 235 LYS A O 1
ATOM 1889 N N . ASN A 1 236 ? -17.522 -6.152 23.638 1.00 72.25 236 ASN A N 1
ATOM 1890 C CA . ASN A 1 236 ? -18.683 -6.998 23.923 1.00 72.25 236 ASN A CA 1
ATOM 1891 C C . ASN A 1 236 ? -19.041 -7.004 25.420 1.00 72.25 236 ASN A C 1
ATOM 1893 O O . ASN A 1 236 ? -20.219 -7.082 25.764 1.00 72.25 236 ASN A O 1
ATOM 1897 N N . ALA A 1 237 ? -18.053 -6.948 26.317 1.00 70.62 237 ALA A N 1
ATOM 1898 C CA . ALA A 1 237 ? -18.286 -6.862 27.757 1.00 70.62 237 ALA A CA 1
ATOM 1899 C C . ALA A 1 237 ? -18.819 -5.481 28.175 1.00 70.62 237 ALA A C 1
ATOM 1901 O O . ALA A 1 237 ? -19.768 -5.419 28.955 1.00 70.62 237 ALA A O 1
ATOM 1902 N N . GLU A 1 238 ? -18.276 -4.393 27.621 1.00 70.81 238 GLU A N 1
ATOM 1903 C CA . GLU A 1 238 ? -18.777 -3.026 27.820 1.00 70.81 238 GLU A CA 1
ATOM 1904 C C . GLU A 1 238 ? -20.226 -2.899 27.355 1.00 70.81 238 GLU A C 1
ATOM 1906 O O . GLU A 1 238 ? -21.085 -2.472 28.124 1.00 70.81 238 GLU A O 1
ATOM 1911 N N . PHE A 1 239 ? -20.525 -3.362 26.138 1.00 68.38 239 PHE A N 1
ATOM 1912 C CA . PHE A 1 239 ? -21.885 -3.384 25.609 1.00 68.38 239 PHE A CA 1
ATOM 1913 C C . PHE A 1 239 ? -22.828 -4.175 26.521 1.00 68.38 239 PHE A C 1
ATOM 1915 O O . PHE A 1 239 ? -23.891 -3.679 26.887 1.00 68.38 239 PHE A O 1
ATOM 1922 N N . LYS A 1 240 ? -22.419 -5.371 26.973 1.00 65.69 240 LYS A N 1
ATOM 1923 C CA . LYS A 1 240 ? -23.191 -6.159 27.950 1.00 65.69 240 LYS A CA 1
ATOM 1924 C C . LYS A 1 240 ? -23.437 -5.386 29.249 1.00 65.69 240 LYS A C 1
ATOM 1926 O O . LYS A 1 240 ? -24.545 -5.445 29.771 1.00 65.69 240 LYS A O 1
ATOM 1931 N N . GLY A 1 241 ? -22.448 -4.647 29.752 1.00 66.12 241 GLY A N 1
ATOM 1932 C CA . GLY A 1 241 ? -22.586 -3.802 30.942 1.00 66.12 241 GLY A CA 1
ATOM 1933 C C . GLY A 1 241 ? -23.539 -2.617 30.744 1.00 66.12 241 GLY A C 1
ATOM 1934 O O . GLY A 1 241 ? -24.321 -2.302 31.643 1.00 66.12 241 GLY A O 1
ATOM 1935 N N . VAL A 1 242 ? -23.530 -1.991 29.563 1.00 64.81 242 VAL A N 1
ATOM 1936 C CA . VAL A 1 242 ? -24.467 -0.913 29.199 1.00 64.81 242 VAL A CA 1
ATOM 1937 C C . VAL A 1 242 ? -25.892 -1.451 29.088 1.00 64.81 242 VAL A C 1
ATOM 1939 O O . VAL A 1 242 ? -26.807 -0.864 29.665 1.00 64.81 242 VAL A O 1
ATOM 1942 N N . VAL A 1 243 ? -26.084 -2.590 28.417 1.00 67.56 243 VAL A N 1
ATOM 1943 C CA . VAL A 1 243 ? -27.395 -3.247 28.312 1.00 67.56 243 VAL A CA 1
ATOM 1944 C C . VAL A 1 243 ? -27.913 -3.632 29.696 1.00 67.56 243 VAL A C 1
ATOM 1946 O O . VAL A 1 243 ? -29.050 -3.303 30.026 1.00 67.56 243 VAL A O 1
ATOM 1949 N N . LEU A 1 244 ? -27.068 -4.238 30.537 1.00 71.75 244 LEU A N 1
ATOM 1950 C CA . LEU A 1 244 ? -27.415 -4.550 31.922 1.00 71.75 244 LEU A CA 1
ATOM 1951 C C . LEU A 1 244 ? -27.855 -3.289 32.677 1.00 71.75 244 LEU A C 1
ATOM 1953 O O . LEU A 1 244 ? -28.910 -3.284 33.305 1.00 71.75 244 LEU A O 1
ATOM 1957 N N . SER A 1 245 ? -27.094 -2.200 32.570 1.00 67.88 245 SER A N 1
ATOM 1958 C CA . SER A 1 245 ? -27.426 -0.925 33.219 1.00 67.88 245 SER A CA 1
ATOM 1959 C C . SER A 1 245 ? -28.758 -0.346 32.725 1.00 67.88 245 SER A C 1
ATOM 1961 O O . SER A 1 245 ? -29.523 0.193 33.524 1.00 67.88 245 SER A O 1
ATOM 1963 N N . GLY A 1 246 ? -29.061 -0.484 31.430 1.00 69.12 246 GLY A N 1
ATOM 1964 C CA . GLY A 1 246 ? -30.333 -0.069 30.838 1.00 69.12 246 GLY A CA 1
ATOM 1965 C C . GLY A 1 246 ? -31.520 -0.885 31.353 1.00 69.12 246 GLY A C 1
ATOM 1966 O O . GLY A 1 246 ? -32.539 -0.310 31.735 1.00 69.12 246 GLY A O 1
ATOM 1967 N N . ILE A 1 247 ? -31.371 -2.211 31.442 1.00 73.19 247 ILE A N 1
ATOM 1968 C CA . ILE A 1 247 ? -32.399 -3.100 32.006 1.00 73.19 247 ILE A CA 1
ATOM 1969 C C . ILE A 1 247 ? -32.627 -2.770 33.482 1.00 73.19 247 ILE A C 1
ATOM 1971 O O . ILE A 1 247 ? -33.770 -2.616 33.899 1.00 73.19 247 ILE A O 1
ATOM 1975 N N . VAL A 1 248 ? -31.561 -2.585 34.265 1.00 77.88 248 VAL A N 1
ATOM 1976 C CA . VAL A 1 248 ? -31.660 -2.190 35.679 1.00 77.88 248 VAL A CA 1
ATOM 1977 C C . VAL A 1 248 ? -32.397 -0.864 35.831 1.00 77.88 248 VAL A C 1
ATOM 1979 O O . VAL A 1 248 ? -33.296 -0.764 36.660 1.00 77.88 248 VAL A O 1
ATOM 1982 N N . ALA A 1 249 ? -32.061 0.146 35.024 1.00 77.75 249 ALA A N 1
ATOM 1983 C CA . ALA A 1 249 ? -32.743 1.436 35.062 1.00 77.75 249 ALA A CA 1
ATOM 1984 C C . ALA A 1 249 ? -34.243 1.302 34.757 1.00 77.75 249 ALA A C 1
ATOM 1986 O O . ALA A 1 249 ? -35.057 1.937 35.421 1.00 77.75 249 ALA A O 1
ATOM 1987 N N . HIS A 1 250 ? -34.608 0.439 33.806 1.00 74.44 250 HIS A N 1
ATOM 1988 C CA . HIS A 1 250 ? -36.002 0.165 33.472 1.00 74.44 250 HIS A CA 1
ATOM 1989 C C . HIS A 1 250 ? -36.737 -0.594 34.587 1.00 74.44 250 HIS A C 1
ATOM 1991 O O . HIS A 1 250 ? -37.849 -0.232 34.958 1.00 74.44 250 HIS A O 1
ATOM 1997 N N . LEU A 1 251 ? -36.096 -1.602 35.186 1.00 74.75 251 LEU A N 1
ATOM 1998 C CA . LEU A 1 251 ? -36.632 -2.340 36.333 1.00 74.75 251 LEU A CA 1
ATOM 1999 C C . LEU A 1 251 ? -36.806 -1.450 37.570 1.00 74.75 251 LEU A C 1
ATOM 2001 O O . LEU A 1 251 ? -37.675 -1.714 38.397 1.00 74.75 251 LEU A O 1
ATOM 2005 N N . MET A 1 252 ? -35.993 -0.403 37.708 1.00 77.31 252 MET A N 1
ATOM 2006 C CA . MET A 1 252 ? -36.086 0.576 38.791 1.00 77.31 252 MET A CA 1
ATOM 2007 C C . MET A 1 252 ? -37.047 1.736 38.504 1.00 77.31 252 MET A C 1
ATOM 2009 O O . MET A 1 252 ? -37.194 2.607 39.363 1.00 77.31 252 MET A O 1
ATOM 2013 N N . ASP A 1 253 ? 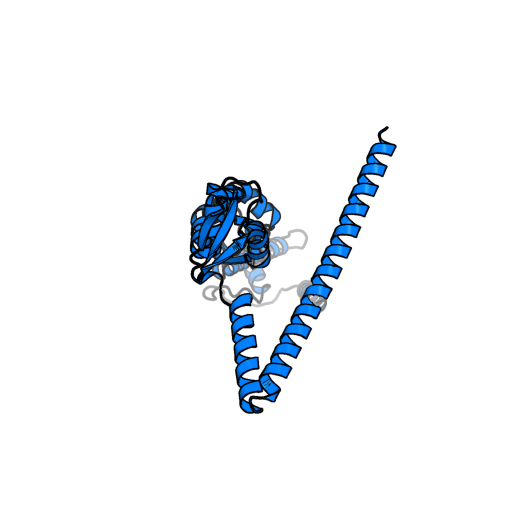-37.692 1.780 37.335 1.00 80.56 253 ASP A N 1
ATOM 2014 C CA . ASP A 1 253 ? -38.566 2.891 36.962 1.00 80.56 253 ASP A CA 1
ATOM 2015 C C . ASP A 1 253 ? -39.784 2.977 37.913 1.00 80.56 253 ASP A C 1
ATOM 2017 O O . ASP A 1 253 ? -40.631 2.071 37.948 1.00 80.56 253 ASP A O 1
ATOM 2021 N N . PRO A 1 254 ? -39.915 4.067 38.695 1.00 71.25 254 PRO A N 1
ATOM 2022 C CA . PRO A 1 254 ? -41.003 4.223 39.657 1.00 71.25 254 PRO A CA 1
ATOM 2023 C C . PRO A 1 254 ? -42.382 4.341 38.990 1.00 71.25 254 PRO A C 1
ATOM 2025 O O . PRO A 1 254 ? -43.395 4.106 39.648 1.00 71.25 254 PRO A O 1
ATOM 2028 N N . SER A 1 255 ? -42.434 4.658 37.693 1.00 72.75 255 SER A N 1
ATOM 2029 C CA . SER A 1 255 ? -43.667 4.816 36.908 1.00 72.75 255 SER A CA 1
ATOM 2030 C C . SER A 1 255 ? -44.502 3.532 36.824 1.00 72.75 255 SER A C 1
ATOM 2032 O O . SER A 1 255 ? -45.720 3.600 36.676 1.00 72.75 255 SER A O 1
ATOM 2034 N N . GLY A 1 256 ? -43.851 2.366 36.916 1.00 60.59 256 GLY A N 1
ATOM 2035 C CA . GLY A 1 256 ? -44.470 1.043 36.780 1.00 60.59 256 GLY A CA 1
ATOM 2036 C C . GLY A 1 256 ? -44.521 0.222 38.070 1.00 60.59 256 GLY A C 1
ATOM 2037 O O . GLY A 1 256 ? -44.828 -0.964 38.009 1.00 60.59 256 GLY A O 1
ATOM 2038 N N . GLY A 1 257 ? -44.196 0.812 39.228 1.00 69.88 257 GLY A N 1
ATOM 2039 C CA . GLY A 1 257 ? -44.024 0.055 40.475 1.00 69.88 257 GLY A CA 1
ATOM 2040 C C . GLY A 1 257 ? -42.706 -0.728 40.535 1.00 69.88 257 GLY A C 1
ATOM 2041 O O . GLY A 1 257 ? -42.656 -1.790 41.153 1.00 69.88 257 GLY A O 1
ATOM 2042 N N . GLY A 1 258 ? -41.661 -0.216 39.875 1.00 74.00 258 GLY A N 1
ATOM 2043 C CA . GLY A 1 258 ? -40.344 -0.839 39.792 1.00 74.00 258 GLY A CA 1
ATOM 2044 C C . GLY A 1 258 ? -39.638 -1.045 41.138 1.00 74.00 258 GLY A C 1
ATOM 2045 O O . GLY A 1 258 ? -40.059 -0.579 42.201 1.00 74.00 258 GLY A O 1
ATOM 2046 N N . TYR A 1 259 ? -38.521 -1.765 41.090 1.00 76.69 259 TYR A N 1
ATOM 2047 C CA . TYR A 1 259 ? -37.735 -2.122 42.264 1.00 76.69 259 TYR A CA 1
ATOM 2048 C C . TYR A 1 259 ? -37.170 -0.889 42.973 1.00 76.69 259 TYR A C 1
ATOM 2050 O O . TYR A 1 259 ? -36.503 -0.046 42.380 1.00 76.69 259 TYR A O 1
ATOM 2058 N N . THR A 1 260 ? -37.334 -0.840 44.294 1.00 76.31 260 THR A N 1
ATOM 2059 C CA . THR A 1 260 ? -36.706 0.174 45.159 1.00 76.31 260 THR A CA 1
ATOM 2060 C C . THR A 1 260 ? -35.277 -0.192 45.566 1.00 76.31 260 THR A C 1
ATOM 2062 O O . THR A 1 260 ? -34.496 0.679 45.948 1.00 76.31 260 THR A O 1
ATOM 2065 N N . ASN A 1 261 ? -34.907 -1.474 45.472 1.00 83.56 261 ASN A N 1
ATOM 2066 C CA . ASN A 1 261 ? -33.561 -1.965 45.754 1.00 83.56 261 ASN A CA 1
ATOM 2067 C C . ASN A 1 261 ? -32.814 -2.250 44.447 1.00 83.56 261 ASN A C 1
ATOM 2069 O O . ASN A 1 261 ? -33.085 -3.244 43.774 1.00 83.56 261 ASN A O 1
ATOM 2073 N N . ARG A 1 262 ? -31.818 -1.411 44.148 1.00 79.88 262 ARG A N 1
ATOM 2074 C CA . ARG A 1 262 ? -30.957 -1.543 42.967 1.00 79.88 262 ARG A CA 1
ATOM 2075 C C . ARG A 1 262 ? -30.279 -2.905 42.852 1.00 79.88 262 ARG A C 1
ATOM 2077 O O . ARG A 1 262 ? -30.201 -3.445 41.759 1.00 79.88 262 ARG A O 1
ATOM 2084 N N . LYS A 1 263 ? -29.843 -3.486 43.971 1.00 78.31 263 LYS A N 1
ATOM 2085 C CA . LYS A 1 263 ? -29.151 -4.779 43.973 1.00 78.31 263 LYS A CA 1
ATOM 2086 C C . LYS A 1 263 ? -30.066 -5.916 43.501 1.00 78.31 263 LYS A C 1
ATOM 2088 O O . LYS A 1 263 ? -29.633 -6.785 42.759 1.00 78.31 263 LYS A O 1
ATOM 2093 N N . LYS A 1 264 ? -31.350 -5.852 43.869 1.00 76.44 264 LYS A N 1
ATOM 2094 C CA . LYS A 1 264 ? -32.368 -6.815 43.427 1.00 76.44 264 LYS A CA 1
ATOM 2095 C C . LYS A 1 264 ? -32.708 -6.636 41.941 1.00 76.44 264 LYS A C 1
ATOM 2097 O O . LYS A 1 264 ? -32.849 -7.614 41.223 1.00 76.44 264 LYS A O 1
ATOM 2102 N N . ALA A 1 265 ? -32.760 -5.388 41.468 1.00 74.69 265 ALA A N 1
ATOM 2103 C CA . ALA A 1 265 ? -32.921 -5.093 40.044 1.00 74.69 265 ALA A CA 1
ATOM 2104 C C . ALA A 1 265 ? -31.726 -5.585 39.206 1.00 74.69 265 ALA A C 1
ATOM 2106 O O . ALA A 1 265 ? -31.925 -6.078 38.105 1.00 74.69 265 ALA A O 1
ATOM 2107 N N . GLU A 1 266 ? -30.496 -5.478 39.720 1.00 75.81 266 GLU A N 1
ATOM 2108 C CA . GLU A 1 266 ? -29.283 -6.015 39.083 1.00 75.81 266 GLU A CA 1
ATOM 2109 C C . GLU A 1 266 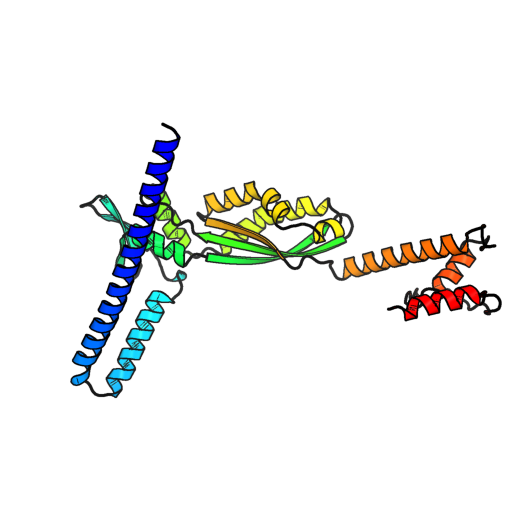? -29.304 -7.549 39.003 1.00 75.81 266 GLU A C 1
ATOM 2111 O O . GLU A 1 266 ? -29.022 -8.101 37.941 1.00 75.81 266 GLU A O 1
ATOM 2116 N N . GLU A 1 267 ? -29.696 -8.239 40.078 1.00 75.62 267 GLU A N 1
ATOM 2117 C CA . GLU A 1 267 ? -29.860 -9.702 40.099 1.00 75.62 267 GLU A CA 1
ATOM 2118 C C . GLU A 1 267 ? -30.900 -10.177 39.069 1.00 75.62 267 GLU A C 1
ATOM 2120 O O . GLU A 1 267 ? -30.619 -11.079 38.274 1.00 75.62 267 GLU A O 1
ATOM 2125 N N . ASP A 1 268 ? -32.061 -9.520 39.011 1.00 72.88 268 ASP A N 1
ATOM 2126 C CA . ASP A 1 268 ? -33.127 -9.866 38.067 1.00 72.88 268 ASP A CA 1
ATOM 2127 C C . ASP A 1 268 ? -32.768 -9.486 36.619 1.00 72.88 268 ASP A C 1
ATOM 2129 O O . ASP A 1 268 ? -33.055 -10.237 35.688 1.00 72.88 268 ASP A O 1
ATOM 2133 N N . ALA A 1 269 ? -32.062 -8.373 36.404 1.00 70.81 269 ALA A N 1
ATOM 2134 C CA . ALA A 1 269 ? -31.573 -7.985 35.082 1.00 70.81 269 ALA A CA 1
ATOM 2135 C C . ALA A 1 269 ? -30.561 -8.994 34.512 1.00 70.81 269 ALA A C 1
ATOM 2137 O O . ALA A 1 269 ? -30.603 -9.289 33.318 1.00 70.81 269 ALA A O 1
ATOM 2138 N N . ILE A 1 270 ? -29.689 -9.567 35.353 1.00 70.81 270 ILE A N 1
ATOM 2139 C CA . ILE A 1 270 ? -28.759 -10.635 34.948 1.00 70.81 270 ILE A CA 1
ATOM 2140 C C . ILE A 1 270 ? -29.531 -11.885 34.497 1.00 70.81 270 ILE A C 1
ATOM 2142 O O . ILE A 1 270 ? -29.158 -12.508 33.503 1.00 70.81 270 ILE A O 1
ATOM 2146 N N . LEU A 1 271 ? -30.625 -12.237 35.183 1.00 68.12 271 LEU A N 1
ATOM 2147 C CA . LEU A 1 271 ? -31.476 -13.379 34.820 1.00 68.12 271 LEU A CA 1
ATOM 2148 C C . LEU A 1 271 ? -32.225 -13.171 33.494 1.00 68.12 271 LEU A C 1
ATOM 2150 O O . LEU A 1 271 ? -32.499 -14.141 32.787 1.00 68.12 271 LEU A O 1
ATOM 2154 N N . LEU A 1 272 ? -32.520 -11.920 33.136 1.00 64.94 272 LEU A N 1
ATOM 2155 C CA . LEU A 1 272 ? -33.171 -11.547 31.877 1.00 64.94 272 LEU A CA 1
ATOM 2156 C C . LEU A 1 272 ? -32.213 -11.533 30.669 1.00 64.94 272 LEU A C 1
ATOM 2158 O O . LEU A 1 272 ? -32.670 -11.377 29.537 1.00 64.94 272 LEU A O 1
ATOM 2162 N N . MET A 1 273 ? -30.905 -11.732 30.876 1.00 61.78 273 MET A N 1
ATOM 2163 C CA . MET A 1 273 ? -29.885 -11.768 29.821 1.00 61.78 273 MET A CA 1
ATOM 2164 C C . MET A 1 273 ? -29.279 -13.182 29.656 1.00 61.78 273 MET A C 1
ATOM 2166 O O . MET A 1 273 ? -28.188 -13.449 30.170 1.00 61.78 273 MET A O 1
ATOM 2170 N N . PRO A 1 274 ? -29.926 -14.103 28.909 1.00 49.38 274 PRO A N 1
ATOM 2171 C CA . PRO A 1 274 ? -29.532 -15.520 28.839 1.00 49.38 274 PRO A CA 1
ATOM 2172 C C . PRO A 1 274 ? -28.100 -15.788 28.319 1.00 49.38 274 PRO A C 1
ATOM 2174 O O . PRO A 1 274 ? -27.521 -16.824 28.650 1.00 49.38 274 PRO A O 1
ATOM 2177 N N . ASP A 1 275 ? -27.487 -14.846 27.589 1.00 46.31 275 ASP A N 1
ATOM 2178 C CA . ASP A 1 275 ? -26.127 -14.962 27.025 1.00 46.31 275 ASP A CA 1
ATOM 2179 C C . ASP A 1 275 ? -25.020 -14.264 27.850 1.00 46.31 275 ASP A C 1
ATOM 2181 O O . ASP A 1 275 ? -23.849 -14.169 27.440 1.00 46.31 275 ASP A O 1
ATOM 2185 N N . VAL A 1 276 ? -25.350 -13.771 29.047 1.00 45.56 276 VAL A N 1
ATOM 2186 C CA . VAL A 1 276 ? -24.389 -13.206 30.005 1.00 45.56 276 VAL A CA 1
ATOM 2187 C C . VAL A 1 276 ? -24.055 -14.270 31.050 1.00 45.56 276 VAL A C 1
ATOM 2189 O O . VAL A 1 276 ? -24.570 -14.287 32.162 1.00 45.56 276 VAL A O 1
ATOM 2192 N N . LYS A 1 277 ? -23.154 -15.197 30.702 1.00 39.88 277 LYS A N 1
ATOM 2193 C CA . LYS A 1 277 ? -22.523 -16.074 31.701 1.00 39.88 277 LYS A CA 1
ATOM 2194 C C . LYS A 1 277 ? -21.557 -15.251 32.559 1.00 39.88 277 LYS A C 1
ATOM 2196 O O . LYS A 1 277 ? -20.365 -15.207 32.272 1.00 39.88 277 LYS A O 1
ATOM 2201 N N . LEU A 1 278 ? -22.073 -14.598 33.596 1.00 39.91 278 LEU A N 1
ATOM 2202 C CA . LEU A 1 278 ? -21.260 -14.148 34.725 1.00 39.91 278 LEU A CA 1
ATOM 2203 C C . LEU A 1 278 ? -20.827 -15.375 35.539 1.00 39.91 278 LEU A C 1
ATOM 2205 O O . LEU A 1 278 ? -21.572 -16.350 35.672 1.00 39.91 278 LEU A O 1
ATOM 2209 N N . ASP A 1 279 ? -19.586 -15.355 36.021 1.00 34.97 279 ASP A N 1
ATOM 2210 C CA . ASP A 1 279 ? -18.968 -16.491 36.697 1.00 34.97 279 ASP A CA 1
ATOM 2211 C C . ASP A 1 279 ? -19.763 -16.860 37.968 1.00 34.97 279 ASP A C 1
ATOM 2213 O O . ASP A 1 279 ? -19.974 -16.052 38.871 1.00 34.97 279 ASP A O 1
ATOM 2217 N N . LYS A 1 280 ? -20.263 -18.098 38.006 1.00 37.59 280 LYS A N 1
ATOM 2218 C CA . LYS A 1 280 ? -21.415 -18.553 38.812 1.00 37.59 280 LYS A CA 1
ATOM 2219 C C . LYS A 1 280 ? -21.191 -18.650 40.328 1.00 37.59 280 LYS A C 1
ATOM 2221 O O . LYS A 1 280 ? -22.050 -19.174 41.032 1.00 37.59 280 LYS A O 1
ATOM 2226 N N . LYS A 1 281 ? -20.060 -18.203 40.878 1.00 38.75 281 LYS A N 1
ATOM 2227 C CA . LYS A 1 281 ? -19.723 -18.479 42.290 1.00 38.75 281 LYS A CA 1
ATOM 2228 C C . LYS A 1 281 ? -20.505 -17.657 43.328 1.00 38.75 281 LYS A C 1
ATOM 2230 O O . LYS A 1 281 ? -20.242 -17.832 44.513 1.00 38.75 281 LYS A O 1
ATOM 2235 N N . GLN A 1 282 ? -21.444 -16.793 42.933 1.00 36.44 282 GLN A N 1
ATOM 2236 C CA . GLN A 1 282 ? -22.129 -15.883 43.868 1.00 36.44 282 GLN A CA 1
ATOM 2237 C C . GLN A 1 282 ? -23.631 -15.656 43.619 1.00 36.44 282 GLN A C 1
ATOM 2239 O O . GLN A 1 282 ? -24.152 -14.638 44.060 1.00 36.44 282 GLN A O 1
ATOM 2244 N N . ILE A 1 283 ? -24.355 -16.564 42.958 1.00 34.38 283 ILE A N 1
ATOM 2245 C CA . ILE A 1 283 ? -25.812 -16.393 42.798 1.00 34.38 283 ILE A CA 1
ATOM 2246 C C . ILE A 1 283 ? -26.539 -17.618 43.359 1.00 34.38 283 ILE A C 1
ATOM 2248 O O . ILE A 1 283 ? -26.591 -18.675 42.729 1.00 34.38 283 ILE A O 1
ATOM 2252 N N . GLU A 1 284 ? -27.062 -17.467 44.579 1.00 31.38 284 GLU A N 1
ATOM 2253 C CA . GLU A 1 284 ? -28.073 -18.352 45.159 1.00 31.38 284 GLU A CA 1
ATOM 2254 C C . GLU A 1 284 ? -29.418 -18.085 44.471 1.00 31.38 284 GLU A C 1
ATOM 2256 O O . GLU A 1 284 ? -29.845 -16.944 44.311 1.00 31.38 284 GLU A O 1
ATOM 2261 N N . ILE A 1 285 ? -30.061 -19.160 44.026 1.00 31.59 285 ILE A N 1
ATOM 2262 C CA . ILE A 1 285 ? -31.327 -19.147 43.294 1.00 31.59 285 ILE A CA 1
ATOM 2263 C C . ILE A 1 285 ? -32.447 -18.733 44.257 1.00 31.59 285 ILE A C 1
ATOM 2265 O O . ILE A 1 285 ? -32.707 -19.444 45.228 1.00 31.59 285 ILE A O 1
ATOM 2269 N N . VAL A 1 286 ? -33.131 -17.622 43.973 1.00 31.30 286 VAL A N 1
ATOM 2270 C CA . VAL A 1 286 ? -34.366 -17.228 44.669 1.00 31.30 286 VAL A CA 1
ATOM 2271 C C . VAL A 1 286 ? -35.579 -17.610 43.815 1.00 31.30 286 VAL A C 1
ATOM 2273 O O . VAL A 1 286 ? -35.593 -17.435 42.600 1.00 31.30 286 VAL A O 1
ATOM 2276 N N . ASP A 1 287 ? -36.574 -18.187 44.485 1.00 30.61 287 ASP A N 1
ATOM 2277 C CA . ASP A 1 287 ? -37.796 -18.781 43.942 1.00 30.61 287 ASP A CA 1
ATOM 2278 C C . ASP A 1 287 ? -38.667 -17.763 43.164 1.00 30.61 287 ASP A C 1
ATOM 2280 O O . ASP A 1 287 ? -39.030 -16.695 43.666 1.00 30.61 287 ASP A O 1
ATOM 2284 N N . LEU A 1 288 ? -38.993 -18.117 41.918 1.00 34.56 288 LEU A N 1
ATOM 2285 C CA . LEU A 1 288 ? -39.694 -17.326 40.898 1.00 34.56 288 LEU A CA 1
ATOM 2286 C C . LEU A 1 288 ? -41.208 -17.255 41.168 1.00 34.56 288 LEU A C 1
ATOM 2288 O O . LEU A 1 288 ? -41.965 -18.075 40.644 1.00 34.56 288 LEU A O 1
ATOM 2292 N N . LYS A 1 289 ? -41.688 -16.265 41.934 1.00 32.91 289 LYS A N 1
ATOM 2293 C CA . LYS A 1 289 ? -43.145 -16.065 42.124 1.00 32.91 289 LYS A CA 1
ATOM 2294 C C . LYS A 1 289 ? -43.759 -14.746 41.663 1.00 32.91 289 LYS A C 1
ATOM 2296 O O . LYS A 1 289 ? -44.980 -14.656 41.687 1.00 32.91 289 LYS A O 1
ATOM 2301 N N . GLU A 1 290 ? -43.000 -13.772 41.166 1.00 39.00 290 GLU A N 1
ATOM 2302 C CA . GLU A 1 290 ? -43.583 -12.475 40.764 1.00 39.00 290 GLU A CA 1
ATOM 2303 C C . GLU A 1 290 ? -42.945 -11.866 39.505 1.00 39.00 290 GLU A C 1
ATOM 2305 O O . GLU A 1 290 ? -42.628 -10.683 39.471 1.00 39.00 290 GLU A O 1
ATOM 2310 N N . ILE A 1 291 ? -42.785 -12.640 38.426 1.00 42.88 291 ILE A N 1
ATOM 2311 C CA . ILE A 1 291 ? -42.631 -12.015 37.103 1.00 42.88 291 ILE A CA 1
ATOM 2312 C C . ILE A 1 291 ? -44.038 -11.775 36.557 1.00 42.88 291 ILE A C 1
ATOM 2314 O O . ILE A 1 291 ? -44.764 -12.726 36.259 1.00 42.88 291 ILE A O 1
ATOM 2318 N N . ALA A 1 292 ? -44.433 -10.505 36.448 1.00 44.84 292 ALA A N 1
ATOM 2319 C CA . ALA A 1 292 ? -45.674 -10.121 35.789 1.00 44.84 292 ALA A CA 1
ATOM 2320 C C . ALA A 1 292 ? -45.682 -10.695 34.364 1.00 44.84 292 ALA A C 1
ATOM 2322 O O . ALA A 1 292 ? -44.805 -10.399 33.550 1.00 44.84 292 ALA A O 1
ATOM 2323 N N . THR A 1 293 ? -46.672 -11.537 34.074 1.00 43.91 293 THR A N 1
ATOM 2324 C CA . THR A 1 293 ? -46.803 -12.315 32.831 1.00 43.91 293 THR A CA 1
ATOM 2325 C C . THR A 1 293 ? -46.721 -11.439 31.571 1.00 43.91 293 THR A C 1
ATOM 2327 O O . THR A 1 293 ? -46.198 -11.872 30.549 1.00 43.91 293 THR A O 1
ATOM 2330 N N . SER A 1 294 ? -47.109 -10.165 31.683 1.00 43.72 294 SER A N 1
ATOM 2331 C CA . SER A 1 294 ? -47.048 -9.162 30.616 1.00 43.72 294 SER A CA 1
ATOM 2332 C C . SER A 1 294 ? -45.632 -8.815 30.137 1.00 43.72 294 SER A C 1
ATOM 2334 O O . SER A 1 294 ? -45.464 -8.422 28.986 1.00 43.72 294 SER A O 1
ATOM 2336 N N . VAL A 1 295 ? -44.604 -8.950 30.984 1.00 44.28 295 VAL A N 1
ATOM 2337 C CA . VAL A 1 295 ? -43.211 -8.627 30.613 1.00 44.28 295 VAL A CA 1
ATOM 2338 C C . VAL A 1 295 ? -42.585 -9.771 29.815 1.00 44.28 295 VAL A C 1
ATOM 2340 O O . VAL A 1 295 ? -41.896 -9.542 28.824 1.00 44.28 295 VAL A O 1
ATOM 2343 N N . VAL A 1 296 ? -42.883 -11.015 30.199 1.00 42.12 296 VAL A N 1
ATOM 2344 C CA . VAL A 1 296 ? -42.413 -12.217 29.492 1.00 42.12 296 VAL A CA 1
ATOM 2345 C C . VAL A 1 296 ? -43.046 -12.304 28.103 1.00 42.12 296 VAL A C 1
ATOM 2347 O O . VAL A 1 296 ? -42.350 -12.587 27.130 1.00 42.12 296 VAL A O 1
ATOM 2350 N N . GLU A 1 297 ? -44.338 -11.996 27.981 1.00 44.41 297 GLU A N 1
ATOM 2351 C CA . GLU A 1 297 ? -45.041 -11.998 26.691 1.00 44.41 297 GLU A CA 1
ATOM 2352 C C . GLU A 1 297 ? -44.506 -10.927 25.724 1.00 44.41 297 GLU A C 1
ATOM 2354 O O . GLU A 1 297 ? -44.288 -11.229 24.551 1.00 44.41 297 GLU A O 1
ATOM 2359 N N . ALA A 1 298 ? -44.179 -9.723 26.209 1.00 43.22 298 ALA A N 1
ATOM 2360 C CA . ALA A 1 298 ? -43.607 -8.652 25.383 1.00 43.22 298 ALA A CA 1
ATOM 2361 C C . ALA A 1 298 ? -42.181 -8.960 24.876 1.00 43.22 298 ALA A C 1
ATOM 2363 O O . ALA A 1 298 ? -41.796 -8.538 23.781 1.00 43.22 298 ALA A O 1
ATOM 2364 N N . ILE A 1 299 ? -41.396 -9.716 25.650 1.00 44.94 299 ILE A N 1
ATOM 2365 C CA . ILE A 1 299 ? -40.059 -10.179 25.248 1.00 44.94 299 ILE A CA 1
ATOM 2366 C C . ILE A 1 299 ? -40.175 -11.287 24.185 1.00 44.94 299 ILE A C 1
ATOM 2368 O O . ILE A 1 299 ? -39.475 -11.241 23.172 1.00 44.94 299 ILE A O 1
ATOM 2372 N N . PHE A 1 300 ? -41.100 -12.241 24.351 1.00 42.97 300 PHE A N 1
ATOM 2373 C CA . PHE A 1 300 ? -41.330 -13.301 23.359 1.00 42.97 300 PHE A CA 1
ATOM 2374 C C . PHE A 1 300 ? -41.973 -12.804 22.054 1.00 42.97 300 PHE A C 1
ATOM 2376 O O . PHE A 1 300 ? -41.713 -13.390 21.002 1.00 42.97 300 PHE A O 1
ATOM 2383 N N . GLU A 1 301 ? -42.790 -11.747 22.083 1.00 42.69 301 GLU A N 1
ATOM 2384 C CA . GLU A 1 301 ? -43.337 -11.143 20.858 1.00 42.69 301 GLU A CA 1
ATOM 2385 C C . GLU A 1 301 ? -42.284 -10.392 20.034 1.00 42.69 301 GLU A C 1
ATOM 2387 O O . GLU A 1 301 ? -42.351 -10.423 18.804 1.00 42.69 301 GLU A O 1
ATOM 2392 N N . ASN A 1 302 ? -41.300 -9.754 20.675 1.00 39.94 302 ASN A N 1
ATOM 2393 C CA . ASN A 1 302 ? -40.222 -9.067 19.959 1.00 39.94 302 ASN A CA 1
ATOM 2394 C C . ASN A 1 302 ? -39.177 -10.040 19.395 1.00 39.94 302 ASN A C 1
ATOM 2396 O O . ASN A 1 302 ? -38.689 -9.822 18.294 1.00 39.94 302 ASN A O 1
ATOM 2400 N N . LEU A 1 303 ? -38.905 -11.157 20.077 1.00 37.81 303 LEU A N 1
ATOM 2401 C CA . LEU A 1 303 ? -37.973 -12.191 19.599 1.00 37.81 303 LEU A CA 1
ATOM 2402 C C . LEU A 1 303 ? -38.514 -13.062 18.447 1.00 37.81 303 LEU A C 1
ATOM 2404 O O . LEU A 1 303 ? -37.759 -13.836 17.876 1.00 37.81 303 LEU A O 1
ATOM 2408 N N . LYS A 1 304 ? -39.811 -12.981 18.116 1.00 35.38 304 LYS A N 1
ATOM 2409 C CA . LYS A 1 304 ? -40.428 -13.702 16.982 1.00 35.38 304 LYS A CA 1
ATOM 2410 C C . LYS A 1 304 ? -40.521 -12.877 15.693 1.00 35.38 304 LYS A C 1
ATOM 2412 O O . LYS A 1 304 ? -41.032 -13.388 14.698 1.00 35.38 304 LYS A O 1
ATOM 2417 N N . LYS A 1 305 ? -40.144 -11.595 15.736 1.00 39.09 305 LYS A N 1
ATOM 2418 C CA . LYS A 1 305 ? -40.233 -10.671 14.593 1.00 39.09 305 LYS A CA 1
ATOM 2419 C C . LYS A 1 305 ? -38.930 -10.534 13.795 1.00 39.09 305 LYS A C 1
ATOM 2421 O O . LYS A 1 305 ? -38.972 -9.868 12.764 1.00 39.09 305 LYS A O 1
ATOM 2426 N N . ASP A 1 306 ? -37.870 -11.219 14.217 1.00 34.31 306 ASP A N 1
ATOM 2427 C CA . ASP A 1 306 ? -36.648 -11.507 13.450 1.00 34.31 306 ASP A CA 1
ATOM 2428 C C . ASP A 1 306 ? -36.555 -13.020 13.169 1.00 34.31 306 ASP A C 1
ATOM 2430 O O . ASP A 1 306 ? -35.941 -13.402 12.146 1.00 34.31 306 ASP A O 1
#

Organism: NCBI:txid1801776

InterPro domains:
  IPR001107 Band 7 domain [PF01145] (95-233)
  IPR036013 Band 7/SPFH domain superfamily [G3DSA:3.30.479.30] (96-239)
  IPR036013 Band 7/SPFH domain superfamily [SSF117892] (100-238)

Radius of gyration: 34.42 Å; chains: 1; bounding box: 75×68×91 Å